Protein AF-A0A6S7JB99-F1 (afdb_monomer_lite)

pLDDT: mean 79.49, std 22.3, range [33.38, 98.56]

Foldseek 3Di:
DPDDPPDPDDALVNLLVLLLVLLLCLLPDDDDPVSVVSNVVSLVVSVVRLVPDPPNPACVSLLSSLLSLLSSQLSHDLQAQRDLVDAHDPVSLVSNVVSLVCCVPPPVVGDDLVSLLSSLSSQLSSLQNLLSDDDPVNDLVNSLVSLVSSLVSLVVSLVSCVVVVVVSNNNSSVNNNVCSVCSNPVVVPVVPDDPDDDDDDDPDDDDPDPDDDPVVVVVVVVVVVVVVPVPDPDDDDDDDDDDDDDDDDDDD

Secondary structure (DSSP, 8-state):
-PPP-------HHHHHHHHHHHHHHHTTS---HHHHHHHHHHHHHHHHHHHH-TT--STHHHHHHHHHHHHHHHT--TTS---TTS---HHHHHHHHHHHHHIIIIIGGGS-HHHHHHHHHHHHHHHHHHHH--STTS-HHHHHHHHHHHHHHHHHHHHHHHHTT-HHHHHHHHHHHHHGGGGGTGGGTTTS-----PPP--S----------HHHHHHHHHHHHHHHHHS---------------------

Organism: Paramuricea clavata (NCBI:txid317549)

Radius of gyration: 30.15 Å; chains: 1; bounding box: 99×52×71 Å

Structure (mmCIF, N/CA/C/O backbone):
data_AF-A0A6S7JB99-F1
#
_entry.id   AF-A0A6S7JB99-F1
#
loop_
_atom_site.group_PDB
_atom_site.id
_atom_site.type_symbol
_atom_site.label_atom_id
_atom_site.label_alt_id
_atom_site.label_comp_id
_atom_site.label_asym_id
_atom_site.label_entity_id
_atom_site.label_seq_id
_atom_site.pdbx_PDB_ins_code
_atom_site.Cartn_x
_atom_site.Cartn_y
_atom_site.Cartn_z
_atom_site.occupancy
_atom_site.B_iso_or_equiv
_atom_site.auth_seq_id
_atom_site.auth_comp_id
_atom_site.auth_asym_id
_atom_site.auth_atom_id
_atom_site.pdbx_PDB_model_num
ATOM 1 N N . LEU A 1 1 ? 39.807 -10.325 -22.083 1.00 41.50 1 LEU A N 1
ATOM 2 C CA . LEU A 1 1 ? 39.104 -9.073 -21.740 1.00 41.50 1 LEU A CA 1
ATOM 3 C C . LEU A 1 1 ? 38.606 -9.223 -20.316 1.00 41.50 1 LEU A C 1
ATOM 5 O O . LEU A 1 1 ? 37.887 -10.177 -20.061 1.00 41.50 1 LEU A O 1
ATOM 9 N N . LEU A 1 2 ? 39.054 -8.365 -19.403 1.00 39.84 2 LEU A N 1
ATOM 10 C CA . LEU A 1 2 ? 38.403 -8.214 -18.104 1.00 39.84 2 LEU A CA 1
ATOM 11 C C . LEU A 1 2 ? 37.219 -7.280 -18.339 1.00 39.84 2 LEU A C 1
ATOM 13 O O . LEU A 1 2 ? 37.425 -6.142 -18.762 1.00 39.84 2 LEU A O 1
ATOM 17 N N . GLU A 1 3 ? 36.000 -7.773 -18.143 1.00 44.44 3 GLU A N 1
ATOM 18 C CA . GLU A 1 3 ? 34.835 -6.896 -18.137 1.00 44.44 3 GLU A CA 1
ATOM 19 C C . GLU A 1 3 ? 34.951 -5.944 -16.948 1.00 44.44 3 GLU A C 1
ATOM 21 O O . GLU A 1 3 ? 35.201 -6.357 -15.814 1.00 44.44 3 GLU A O 1
ATOM 26 N N . SER A 1 4 ? 34.789 -4.652 -17.230 1.00 49.31 4 SER A N 1
ATOM 27 C CA . SER A 1 4 ? 34.558 -3.658 -16.193 1.00 49.31 4 SER A CA 1
ATOM 28 C C . SER A 1 4 ? 33.321 -4.086 -15.409 1.00 49.31 4 SER A C 1
ATOM 30 O O . SER A 1 4 ? 32.235 -4.173 -15.985 1.00 49.31 4 SER A O 1
ATOM 32 N N . VAL A 1 5 ? 33.473 -4.347 -14.109 1.00 43.28 5 VAL A N 1
ATOM 33 C CA . VAL A 1 5 ? 32.324 -4.464 -13.210 1.00 43.28 5 VAL A CA 1
ATOM 34 C C . VAL A 1 5 ? 31.711 -3.073 -13.127 1.00 43.28 5 VAL A C 1
ATOM 36 O O . VAL A 1 5 ? 32.174 -2.219 -12.370 1.00 43.28 5 VAL A O 1
ATOM 39 N N . VAL A 1 6 ? 30.705 -2.829 -13.968 1.00 45.56 6 VAL A N 1
ATOM 40 C CA . VAL A 1 6 ? 29.958 -1.573 -13.980 1.00 45.56 6 VAL A CA 1
ATOM 41 C C . VAL A 1 6 ? 29.347 -1.393 -12.595 1.00 45.56 6 VAL A C 1
ATOM 43 O O . VAL A 1 6 ? 28.559 -2.223 -12.140 1.00 45.56 6 VAL A O 1
ATOM 46 N N . VAL A 1 7 ? 29.753 -0.318 -11.917 1.00 45.12 7 VAL A N 1
ATOM 47 C CA . VAL A 1 7 ? 29.206 0.086 -10.618 1.00 45.12 7 VAL A CA 1
ATOM 48 C C . VAL A 1 7 ? 27.689 0.156 -10.745 1.00 45.12 7 VAL A C 1
ATOM 50 O O . VAL A 1 7 ? 27.203 0.829 -11.650 1.00 45.12 7 VAL A O 1
ATOM 53 N N . CYS A 1 8 ? 26.990 -0.561 -9.856 1.00 51.81 8 CYS A N 1
ATOM 54 C CA . CYS A 1 8 ? 25.539 -0.748 -9.795 1.00 51.81 8 CYS A CA 1
ATOM 55 C C . CYS A 1 8 ? 24.744 0.319 -10.560 1.00 51.81 8 CYS A C 1
ATOM 57 O O . CYS A 1 8 ? 24.480 1.392 -10.017 1.00 51.81 8 CYS A O 1
ATOM 59 N N . GLU A 1 9 ? 24.357 0.023 -11.806 1.00 65.69 9 GLU A N 1
ATOM 60 C CA . GLU A 1 9 ? 23.544 0.952 -12.588 1.00 65.69 9 GLU A CA 1
ATOM 61 C C . GLU A 1 9 ? 22.237 1.206 -11.827 1.00 65.69 9 GLU A C 1
ATOM 63 O O . GLU A 1 9 ? 21.528 0.272 -11.430 1.00 65.69 9 GLU A O 1
ATOM 68 N N . GLU A 1 10 ? 21.941 2.474 -11.549 1.00 77.88 10 GLU A N 1
ATOM 69 C CA . GLU A 1 10 ? 20.726 2.831 -10.831 1.00 77.88 10 GLU A CA 1
ATOM 70 C C . GLU A 1 10 ? 19.537 2.628 -11.779 1.00 77.88 10 GLU A C 1
ATOM 72 O O . GLU A 1 10 ? 19.448 3.218 -12.859 1.00 77.88 10 GLU A O 1
ATOM 77 N N . THR A 1 11 ? 18.634 1.727 -11.402 1.00 86.88 11 THR A N 1
ATOM 78 C CA . THR A 1 11 ? 17.541 1.254 -12.258 1.00 86.88 11 THR A CA 1
ATOM 79 C C . THR A 1 11 ? 16.217 1.391 -11.536 1.00 86.88 11 THR A C 1
ATOM 81 O O . THR A 1 11 ? 16.161 1.319 -10.311 1.00 86.88 11 THR A O 1
ATOM 84 N N . ALA A 1 12 ? 15.113 1.464 -12.284 1.00 88.44 12 ALA A N 1
ATOM 85 C CA . ALA A 1 12 ? 13.777 1.441 -11.690 1.00 88.44 12 ALA A CA 1
ATOM 86 C C . ALA A 1 12 ? 13.579 0.250 -10.730 1.00 88.44 12 ALA A C 1
ATOM 88 O O . ALA A 1 12 ? 12.896 0.375 -9.720 1.00 88.44 12 ALA A O 1
ATOM 89 N N . VAL A 1 13 ? 14.204 -0.900 -11.012 1.00 89.31 13 VAL A N 1
ATOM 90 C CA . VAL A 1 13 ? 14.139 -2.095 -10.158 1.00 89.31 13 VAL A CA 1
ATOM 91 C C . VAL A 1 13 ? 14.919 -1.915 -8.851 1.00 89.31 13 VAL A C 1
ATOM 93 O O . VAL A 1 13 ? 14.418 -2.320 -7.803 1.00 89.31 13 VAL A O 1
ATOM 96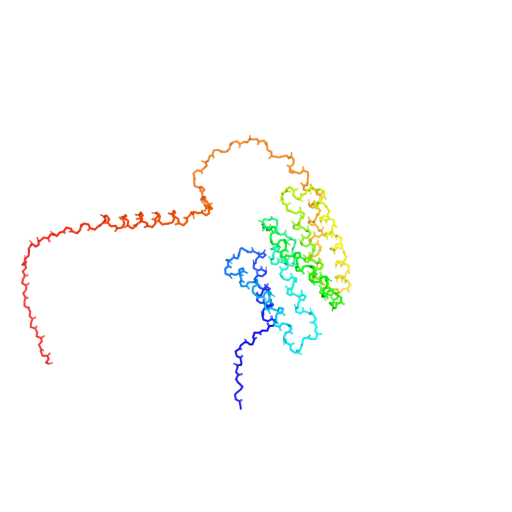 N N . ASN A 1 14 ? 16.101 -1.294 -8.888 1.00 89.88 14 ASN A N 1
ATOM 97 C CA . ASN A 1 14 ? 16.912 -1.018 -7.698 1.00 89.88 14 ASN A CA 1
ATOM 98 C C . ASN A 1 14 ? 16.226 0.016 -6.793 1.00 89.88 14 ASN A C 1
ATOM 100 O O . ASN A 1 14 ? 15.988 -0.275 -5.618 1.00 89.88 14 ASN A O 1
ATOM 104 N N . GLN A 1 15 ? 15.769 1.132 -7.373 1.00 92.38 15 GLN A N 1
ATOM 105 C CA . GLN A 1 15 ? 14.940 2.141 -6.703 1.00 92.38 15 GLN A CA 1
ATOM 106 C C . GLN A 1 15 ? 13.697 1.508 -6.041 1.00 92.38 15 GLN A C 1
ATOM 108 O O . GLN A 1 15 ? 13.465 1.682 -4.843 1.00 92.38 15 GLN A O 1
ATOM 113 N N . TYR A 1 16 ? 12.931 0.696 -6.787 1.00 93.06 16 TYR A N 1
ATOM 114 C CA . TYR A 1 16 ? 11.773 -0.043 -6.263 1.00 93.06 16 TYR A CA 1
ATOM 115 C C . TYR A 1 16 ? 12.141 -0.977 -5.098 1.00 93.06 16 TYR A C 1
ATOM 117 O O . TYR A 1 16 ? 11.423 -1.023 -4.098 1.00 93.06 16 TYR A O 1
ATOM 125 N N . ASN A 1 17 ? 13.220 -1.758 -5.224 1.00 93.38 17 ASN A N 1
ATOM 126 C CA . ASN A 1 17 ? 13.604 -2.741 -4.210 1.00 93.38 17 ASN A CA 1
ATOM 127 C C . ASN A 1 17 ? 13.958 -2.049 -2.888 1.00 93.38 17 ASN A C 1
ATOM 129 O O . ASN A 1 17 ? 13.535 -2.513 -1.829 1.00 93.38 17 ASN A O 1
ATOM 133 N N . TRP A 1 18 ? 14.667 -0.921 -2.952 1.00 94.19 18 TRP A N 1
ATOM 134 C CA . TRP A 1 18 ? 15.013 -0.123 -1.779 1.00 94.19 18 TRP A CA 1
ATOM 135 C C . TRP A 1 18 ? 13.773 0.505 -1.126 1.00 94.19 18 TRP A C 1
ATOM 137 O O . TRP A 1 18 ? 13.535 0.319 0.069 1.00 94.19 18 TRP A O 1
ATOM 147 N N . ALA A 1 19 ? 12.903 1.136 -1.922 1.00 94.88 19 ALA A N 1
ATOM 148 C CA . ALA A 1 19 ? 11.637 1.687 -1.435 1.00 94.88 19 ALA A CA 1
ATOM 149 C C . ALA A 1 19 ? 10.727 0.609 -0.806 1.00 94.88 19 ALA A C 1
ATOM 151 O O . ALA A 1 19 ? 10.047 0.849 0.192 1.00 94.88 19 ALA A O 1
ATOM 152 N N . ALA A 1 20 ? 10.742 -0.618 -1.340 1.00 94.88 20 ALA A N 1
ATOM 153 C CA . ALA A 1 20 ? 10.002 -1.749 -0.785 1.00 94.88 20 ALA A CA 1
ATOM 154 C C . ALA A 1 20 ? 10.547 -2.227 0.577 1.00 94.88 20 ALA A C 1
ATOM 156 O O . ALA A 1 20 ? 9.753 -2.672 1.409 1.00 94.88 20 ALA A O 1
ATOM 157 N N . LEU A 1 21 ? 11.860 -2.127 0.821 1.00 95.81 21 LEU A N 1
ATOM 158 C CA . LEU A 1 21 ? 12.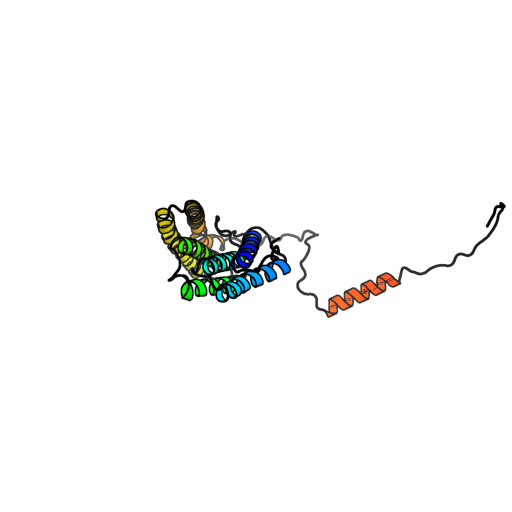463 -2.418 2.128 1.00 95.81 21 LEU A CA 1
ATOM 159 C C . LEU A 1 21 ? 12.059 -1.365 3.166 1.00 95.81 21 LEU A C 1
ATOM 161 O O . LEU A 1 21 ? 11.606 -1.728 4.252 1.00 95.81 21 LEU A O 1
ATOM 165 N N . LEU A 1 22 ? 12.140 -0.078 2.813 1.00 96.50 22 LEU A N 1
ATOM 166 C CA . LEU A 1 22 ? 11.720 1.023 3.688 1.00 96.50 22 LEU A CA 1
ATOM 167 C C . LEU A 1 22 ? 10.207 0.987 3.974 1.00 96.50 22 LEU A C 1
ATOM 169 O O . LEU A 1 22 ? 9.800 1.196 5.113 1.00 96.50 22 LEU A O 1
ATOM 173 N N . SER A 1 23 ? 9.382 0.608 2.990 1.00 96.19 23 SER A N 1
ATOM 174 C CA . SER A 1 23 ? 7.941 0.332 3.147 1.00 96.19 23 SER A CA 1
ATOM 175 C C . SER A 1 23 ? 7.656 -0.766 4.184 1.00 96.19 23 SER A C 1
ATOM 177 O O . SER A 1 23 ? 6.878 -0.552 5.114 1.00 96.19 23 SER A O 1
ATOM 179 N N . GLU A 1 24 ? 8.319 -1.927 4.095 1.00 94.75 24 GLU A N 1
ATOM 180 C CA . GLU A 1 24 ? 8.149 -3.000 5.092 1.00 94.75 24 GLU A CA 1
ATOM 181 C C . GLU A 1 24 ? 8.759 -2.651 6.461 1.00 94.75 24 GLU A C 1
ATOM 183 O O . GLU A 1 24 ? 8.282 -3.163 7.476 1.00 94.75 24 GLU A O 1
ATOM 188 N N . LYS A 1 25 ? 9.782 -1.783 6.519 1.00 95.06 25 LYS A N 1
ATOM 189 C CA . LYS A 1 25 ? 10.303 -1.251 7.787 1.00 95.06 25 LYS A CA 1
ATOM 190 C C . LYS A 1 25 ? 9.288 -0.302 8.433 1.00 95.06 25 LYS A C 1
ATOM 192 O O . LYS A 1 25 ? 8.942 -0.533 9.586 1.00 95.06 25 LYS A O 1
ATOM 197 N N . ALA A 1 26 ? 8.731 0.663 7.696 1.00 93.44 26 ALA A N 1
ATOM 198 C CA . ALA A 1 26 ? 7.698 1.593 8.178 1.00 93.44 26 ALA A CA 1
ATOM 199 C C . ALA A 1 26 ? 6.439 0.883 8.713 1.00 93.44 26 ALA A C 1
ATOM 201 O O . ALA A 1 26 ? 5.826 1.325 9.684 1.00 93.44 26 ALA A O 1
ATOM 202 N N . ALA A 1 27 ? 6.066 -0.252 8.113 1.00 93.19 27 ALA A N 1
ATOM 203 C CA . ALA A 1 27 ? 4.966 -1.089 8.593 1.00 93.19 27 ALA A CA 1
ATOM 204 C C . ALA A 1 27 ? 5.257 -1.795 9.938 1.00 93.19 27 ALA A C 1
ATOM 206 O O . ALA A 1 27 ? 4.335 -2.249 10.622 1.00 93.19 27 ALA A O 1
ATOM 207 N N . LYS A 1 28 ? 6.529 -1.909 10.341 1.00 92.19 28 LYS A N 1
ATOM 208 C CA . LYS A 1 28 ? 6.971 -2.659 11.530 1.00 92.19 28 LYS A CA 1
ATOM 209 C C . LYS A 1 28 ? 7.480 -1.761 12.652 1.00 92.19 28 LYS A C 1
ATOM 211 O O . LYS A 1 28 ? 7.124 -2.005 13.800 1.00 92.19 28 LYS A O 1
ATOM 216 N N . SER A 1 29 ? 8.247 -0.727 12.326 1.00 90.62 29 SER A N 1
ATOM 217 C CA . SER A 1 29 ? 8.871 0.212 13.260 1.00 90.62 29 SER A CA 1
ATOM 218 C C . SER A 1 29 ? 8.820 1.640 12.717 1.00 90.62 29 SER A C 1
ATOM 220 O O . SER A 1 29 ? 8.635 1.855 11.520 1.00 90.62 29 SER A O 1
ATOM 222 N N . SER A 1 30 ? 9.083 2.622 13.577 1.00 89.88 30 SER A N 1
ATOM 223 C CA . SER A 1 30 ? 9.356 3.992 13.136 1.00 89.88 30 SER A CA 1
ATOM 224 C C . SER A 1 30 ? 10.558 4.052 12.179 1.00 89.88 30 SER A C 1
ATOM 226 O O . SER A 1 30 ? 11.468 3.216 12.237 1.00 89.88 30 SER A O 1
ATOM 228 N N . LEU A 1 31 ? 10.550 5.060 11.307 1.00 92.62 31 LEU A N 1
ATOM 229 C CA . LEU A 1 31 ? 11.668 5.442 10.446 1.00 92.62 31 LEU A CA 1
ATOM 230 C C . LEU A 1 31 ? 12.249 6.772 10.915 1.00 92.62 31 LEU A C 1
ATOM 232 O O . LEU A 1 31 ? 11.495 7.664 11.308 1.00 92.62 31 LEU A O 1
ATOM 236 N N . THR A 1 32 ? 13.564 6.933 10.800 1.00 96.00 32 THR A N 1
ATOM 237 C CA . THR A 1 32 ? 14.198 8.255 10.941 1.00 96.00 32 THR A CA 1
ATOM 238 C C . THR A 1 32 ? 13.774 9.186 9.798 1.00 96.00 32 THR A C 1
ATOM 240 O O . THR A 1 32 ? 13.398 8.713 8.726 1.00 96.00 32 THR A O 1
ATOM 243 N N . SER A 1 33 ? 13.877 10.506 9.973 1.00 95.19 33 SER A N 1
ATOM 244 C CA . SER A 1 33 ? 13.541 11.471 8.910 1.00 95.19 33 SER A CA 1
ATOM 245 C C . SER A 1 33 ? 14.380 11.264 7.641 1.00 95.19 33 SER A C 1
ATOM 247 O O . SER A 1 33 ? 13.873 11.408 6.535 1.00 95.19 33 SER A O 1
ATOM 249 N N . ALA A 1 34 ? 15.644 10.843 7.782 1.00 96.75 34 ALA A N 1
ATOM 250 C CA . ALA A 1 34 ? 16.499 10.497 6.646 1.00 96.75 34 ALA A CA 1
ATOM 251 C C . ALA A 1 34 ? 15.966 9.285 5.858 1.00 96.75 34 ALA A C 1
ATOM 253 O O . ALA A 1 34 ? 15.956 9.307 4.632 1.00 96.75 34 ALA A O 1
ATOM 254 N N . GLU A 1 35 ? 15.470 8.253 6.549 1.00 97.25 35 GLU A N 1
ATOM 255 C CA . GLU A 1 35 ? 14.861 7.073 5.917 1.00 97.25 35 GLU A CA 1
ATOM 256 C C . GLU A 1 35 ? 13.492 7.368 5.291 1.00 97.25 35 GLU A C 1
ATOM 258 O O . GLU A 1 35 ? 13.119 6.719 4.316 1.00 97.25 35 GLU A O 1
ATOM 263 N N . GLN A 1 36 ? 12.740 8.332 5.831 1.00 95.31 36 GLN A N 1
ATOM 264 C CA . GLN A 1 36 ? 11.488 8.798 5.229 1.00 95.31 36 GLN A CA 1
ATOM 265 C C . GLN A 1 36 ? 11.772 9.541 3.916 1.00 95.31 36 GLN A C 1
ATOM 267 O O . GLN A 1 36 ? 11.230 9.166 2.878 1.00 95.31 36 GLN A O 1
ATOM 272 N N . ASN A 1 37 ? 12.699 10.505 3.942 1.00 96.38 37 ASN A N 1
ATOM 273 C CA . ASN A 1 37 ? 13.113 11.267 2.762 1.00 96.38 37 ASN A CA 1
ATOM 274 C C . ASN A 1 37 ? 13.718 10.366 1.670 1.00 96.38 37 ASN A C 1
ATOM 276 O O . ASN A 1 37 ? 13.420 10.545 0.491 1.00 96.38 37 ASN A O 1
ATOM 280 N N . ASP A 1 38 ? 14.544 9.380 2.047 1.00 96.94 38 ASP A N 1
ATOM 281 C CA . ASP A 1 38 ? 15.061 8.382 1.104 1.00 96.94 38 ASP A CA 1
ATOM 282 C C . ASP A 1 38 ? 13.907 7.548 0.526 1.00 96.94 38 ASP A C 1
ATOM 284 O O . ASP A 1 38 ? 13.793 7.452 -0.688 1.00 96.94 38 ASP A O 1
ATOM 288 N N . ALA A 1 39 ? 12.970 7.031 1.329 1.00 95.94 39 ALA A N 1
ATOM 289 C CA . ALA A 1 39 ? 11.829 6.275 0.797 1.00 95.94 39 ALA A CA 1
ATOM 290 C C . ALA A 1 39 ? 11.025 7.058 -0.259 1.00 95.94 39 ALA A C 1
ATOM 292 O O . ALA A 1 39 ? 10.751 6.518 -1.333 1.00 95.94 39 ALA A O 1
ATOM 293 N N . GLU A 1 40 ? 10.696 8.325 0.014 1.00 95.25 40 GLU A N 1
ATOM 294 C CA . GLU A 1 40 ? 9.997 9.208 -0.927 1.00 95.25 40 GLU A CA 1
ATOM 295 C C . GLU A 1 40 ? 10.816 9.427 -2.210 1.00 95.25 40 GLU A C 1
ATOM 297 O O . GLU A 1 40 ? 10.327 9.140 -3.309 1.00 95.25 40 GLU A O 1
ATOM 302 N N . PHE A 1 41 ? 12.098 9.793 -2.080 1.00 96.06 41 PHE A N 1
ATOM 303 C CA . PHE A 1 41 ? 13.029 9.925 -3.206 1.00 96.06 41 PHE A CA 1
ATOM 304 C C . PHE A 1 41 ? 13.083 8.651 -4.066 1.00 96.06 41 PHE A C 1
ATOM 306 O O . PHE A 1 41 ? 13.057 8.727 -5.297 1.00 96.06 41 PHE A O 1
ATOM 313 N N . ARG A 1 42 ? 13.122 7.464 -3.449 1.00 96.38 42 ARG A N 1
ATOM 314 C CA . ARG A 1 42 ? 13.183 6.169 -4.150 1.00 96.38 42 ARG A CA 1
ATOM 315 C C . ARG A 1 42 ? 11.881 5.837 -4.882 1.00 96.38 42 ARG A C 1
ATOM 317 O O . ARG A 1 42 ? 11.939 5.290 -5.987 1.00 96.38 42 ARG A O 1
ATOM 324 N N . PHE A 1 43 ? 10.715 6.183 -4.325 1.00 96.00 43 PHE A N 1
ATOM 325 C CA . PHE A 1 43 ? 9.433 6.019 -5.022 1.00 96.00 43 PHE A CA 1
ATOM 326 C C . PHE A 1 43 ? 9.358 6.887 -6.282 1.00 96.00 43 PHE A C 1
ATOM 328 O O . PHE A 1 43 ? 8.996 6.378 -7.346 1.00 96.00 43 PHE A O 1
ATOM 335 N N . GLU A 1 44 ? 9.746 8.159 -6.190 1.00 94.62 44 GLU A N 1
ATOM 336 C CA . GLU A 1 44 ? 9.751 9.083 -7.330 1.00 94.62 44 GLU A CA 1
ATOM 337 C C . GLU A 1 44 ? 10.775 8.670 -8.393 1.00 94.62 44 GLU A C 1
ATOM 339 O O . GLU A 1 44 ? 10.433 8.499 -9.569 1.00 94.62 44 GLU A O 1
ATOM 344 N N . ASN A 1 45 ? 12.020 8.413 -7.983 1.00 93.81 45 ASN A N 1
ATOM 345 C CA . ASN A 1 45 ? 13.084 8.029 -8.907 1.00 93.81 45 ASN A CA 1
ATOM 346 C C . ASN A 1 45 ? 12.794 6.699 -9.601 1.00 93.81 45 ASN A C 1
ATOM 348 O O . ASN A 1 45 ? 13.108 6.556 -10.780 1.00 93.81 45 ASN A O 1
ATOM 352 N N . CYS A 1 46 ? 12.125 5.744 -8.950 1.00 93.44 46 CYS A N 1
ATOM 353 C CA . CYS A 1 46 ? 11.690 4.532 -9.636 1.00 93.44 46 CYS A CA 1
ATOM 354 C C . CYS A 1 46 ? 10.841 4.836 -10.885 1.00 93.44 46 CYS A C 1
ATOM 356 O O . CYS A 1 46 ? 11.017 4.174 -11.910 1.00 93.44 46 CYS A O 1
ATOM 358 N N . LEU A 1 47 ? 9.930 5.812 -10.819 1.00 91.81 47 LEU A N 1
ATOM 359 C CA . LEU A 1 47 ? 9.088 6.198 -11.956 1.00 91.81 47 LEU A CA 1
ATOM 360 C C . LEU A 1 47 ? 9.897 6.964 -13.011 1.00 91.81 47 LEU A C 1
ATOM 362 O O . LEU A 1 47 ? 9.738 6.712 -14.205 1.00 91.81 47 LEU A O 1
ATOM 366 N N . LEU A 1 48 ? 10.808 7.843 -12.581 1.00 91.38 48 LEU A N 1
ATOM 367 C CA . LEU A 1 48 ? 11.710 8.568 -13.481 1.00 91.38 48 LEU A CA 1
ATOM 368 C C . LEU A 1 48 ? 12.616 7.610 -14.264 1.00 91.38 48 LEU A C 1
ATOM 370 O O . LEU A 1 48 ? 12.632 7.663 -15.492 1.00 91.38 48 LEU A O 1
ATOM 374 N N . HIS A 1 49 ? 13.318 6.693 -13.593 1.00 89.56 49 HIS A N 1
ATOM 375 C CA . HIS A 1 49 ? 14.135 5.677 -14.261 1.00 89.56 49 HIS A CA 1
ATOM 376 C C . HIS A 1 49 ? 13.279 4.779 -15.164 1.00 89.56 49 HIS A C 1
ATOM 378 O O . HIS A 1 49 ? 13.703 4.457 -16.272 1.00 89.56 49 HIS A O 1
ATOM 384 N N . TRP A 1 50 ? 12.059 4.419 -14.740 1.00 89.75 50 TRP A N 1
ATOM 385 C CA . TRP A 1 50 ? 11.166 3.592 -15.553 1.00 89.75 50 TRP A CA 1
ATOM 386 C C . TRP A 1 50 ? 10.803 4.262 -16.886 1.00 89.75 50 TRP A C 1
ATOM 388 O O . TRP A 1 50 ? 10.832 3.611 -17.928 1.00 89.75 50 TRP A O 1
ATOM 398 N N . ASN A 1 51 ? 10.515 5.563 -16.877 1.00 86.94 51 ASN A N 1
ATOM 399 C CA . ASN A 1 51 ? 10.121 6.292 -18.084 1.00 86.94 51 ASN A CA 1
ATOM 400 C C . ASN A 1 51 ? 11.278 6.507 -19.083 1.00 86.94 51 ASN A C 1
ATOM 402 O O . ASN A 1 51 ? 11.021 6.700 -20.269 1.00 86.94 51 ASN A O 1
ATOM 406 N N . HIS A 1 52 ? 12.537 6.466 -18.632 1.00 85.88 52 HIS A N 1
ATOM 407 C CA . HIS A 1 52 ? 13.720 6.690 -19.481 1.00 85.88 52 HIS A CA 1
ATOM 408 C C . HIS A 1 52 ? 14.418 5.398 -19.947 1.00 85.88 52 HIS A C 1
ATOM 410 O O . HIS A 1 52 ? 15.231 5.422 -20.875 1.00 85.88 52 HIS A O 1
ATOM 416 N N . GLN A 1 53 ? 14.118 4.258 -19.326 1.00 83.19 53 GLN A N 1
ATOM 417 C CA . GLN A 1 53 ? 14.690 2.957 -19.673 1.00 83.19 53 GLN A CA 1
ATOM 418 C C . GLN A 1 53 ? 14.047 2.369 -20.942 1.00 83.19 53 GLN A C 1
ATOM 420 O O . GLN A 1 53 ? 12.842 2.145 -21.015 1.00 83.19 53 GLN A O 1
ATOM 425 N N . LYS A 1 54 ? 14.876 2.055 -21.946 1.00 70.19 54 LYS A N 1
ATOM 426 C CA . LYS A 1 54 ? 14.437 1.645 -23.297 1.00 70.19 54 LYS A CA 1
ATOM 427 C C . LYS A 1 54 ? 13.836 0.232 -23.414 1.00 70.19 54 LYS A C 1
ATOM 429 O O . LYS A 1 54 ? 13.356 -0.107 -24.487 1.00 70.19 54 LYS A O 1
ATOM 434 N N . GLN A 1 55 ? 13.905 -0.593 -22.368 1.00 68.62 55 GLN A N 1
ATOM 435 C CA . GLN A 1 55 ? 13.538 -2.027 -22.380 1.00 68.62 55 GLN A CA 1
ATOM 436 C C . GLN A 1 55 ? 12.297 -2.327 -21.513 1.00 68.62 55 GLN A C 1
ATOM 438 O O . GLN A 1 55 ? 12.154 -3.405 -20.936 1.00 68.62 55 GLN A O 1
ATOM 443 N N . ASN A 1 56 ? 11.427 -1.331 -21.344 1.00 73.06 56 ASN A N 1
ATOM 444 C CA . ASN A 1 56 ? 10.382 -1.330 -20.327 1.00 73.06 56 ASN A CA 1
ATOM 445 C C . ASN A 1 56 ? 9.009 -1.730 -20.879 1.00 73.06 56 ASN A C 1
ATOM 447 O O . ASN A 1 56 ? 8.063 -0.947 -20.934 1.00 73.06 56 ASN A O 1
ATOM 451 N N . ASP A 1 57 ? 8.901 -3.010 -21.229 1.00 73.31 57 ASP A N 1
ATOM 452 C CA . ASP A 1 57 ? 7.773 -3.570 -21.985 1.00 73.31 57 ASP A CA 1
ATOM 453 C C . ASP A 1 57 ? 6.480 -3.775 -21.165 1.00 73.31 57 ASP A C 1
ATOM 455 O O . ASP A 1 57 ? 5.433 -4.105 -21.722 1.00 73.31 57 ASP A O 1
ATOM 459 N N . THR A 1 58 ? 6.516 -3.643 -19.830 1.00 83.31 58 THR A N 1
ATOM 460 C CA . THR A 1 58 ? 5.352 -3.942 -18.966 1.00 83.31 58 THR A CA 1
ATOM 461 C C . THR A 1 58 ? 5.247 -3.015 -17.759 1.00 83.31 58 THR A C 1
ATOM 463 O O . THR A 1 58 ? 6.202 -2.881 -17.005 1.00 83.31 58 THR A O 1
ATOM 466 N N . ASN A 1 59 ? 4.054 -2.499 -17.443 1.00 86.88 59 ASN A N 1
ATOM 467 C CA . ASN A 1 59 ? 3.805 -1.639 -16.267 1.00 86.88 59 ASN A CA 1
ATOM 468 C C . ASN A 1 59 ? 3.963 -2.332 -14.886 1.00 86.88 59 ASN A C 1
ATOM 470 O O . ASN A 1 59 ? 3.457 -1.859 -13.868 1.00 86.88 59 ASN A O 1
ATOM 474 N N . ARG A 1 60 ? 4.700 -3.447 -14.820 1.00 88.81 60 ARG A N 1
ATOM 475 C CA . ARG A 1 60 ? 5.013 -4.214 -13.612 1.00 88.81 60 ARG A CA 1
ATOM 476 C C . ARG A 1 60 ? 5.786 -3.403 -12.573 1.00 88.81 60 ARG A C 1
ATOM 478 O O . ARG A 1 60 ? 5.457 -3.521 -11.395 1.00 88.81 60 ARG A O 1
ATOM 485 N N . CYS A 1 61 ? 6.809 -2.635 -12.963 1.00 90.75 61 CYS A N 1
ATOM 486 C CA . CYS A 1 61 ? 7.574 -1.859 -11.980 1.00 90.75 61 CYS A CA 1
ATOM 487 C C . CYS A 1 61 ? 6.731 -0.707 -11.403 1.00 90.75 61 CYS A C 1
ATOM 489 O O . CYS A 1 61 ? 6.501 -0.734 -10.195 1.00 90.75 61 CYS A O 1
ATOM 491 N N . PRO A 1 62 ? 6.132 0.194 -12.218 1.00 92.88 62 PRO A N 1
ATOM 492 C CA . PRO A 1 62 ? 5.279 1.273 -11.711 1.00 92.88 62 PRO A CA 1
ATOM 493 C C . PRO A 1 62 ? 4.137 0.779 -10.817 1.00 92.88 62 PRO A C 1
ATOM 495 O O . PRO A 1 62 ? 3.915 1.348 -9.751 1.00 92.88 62 PRO A O 1
ATOM 498 N N . MET A 1 63 ? 3.466 -0.323 -11.187 1.00 95.12 63 MET A N 1
ATOM 499 C CA . MET A 1 63 ? 2.421 -0.926 -10.347 1.00 95.12 63 MET A CA 1
ATOM 500 C C . MET A 1 63 ? 2.952 -1.327 -8.969 1.00 95.12 63 MET A C 1
ATOM 502 O O . MET A 1 63 ? 2.354 -0.982 -7.954 1.00 95.12 63 MET A O 1
ATOM 506 N N . ARG A 1 64 ? 4.078 -2.050 -8.906 1.00 94.75 64 ARG A N 1
ATOM 507 C CA . ARG A 1 64 ? 4.650 -2.495 -7.624 1.00 94.75 64 ARG A CA 1
ATOM 508 C C . ARG A 1 64 ? 5.138 -1.316 -6.783 1.00 94.75 64 ARG A C 1
ATOM 510 O O . ARG A 1 64 ? 4.943 -1.337 -5.571 1.00 94.75 64 ARG A O 1
ATOM 517 N N . THR A 1 65 ? 5.725 -0.302 -7.411 1.00 96.25 65 THR A N 1
ATOM 518 C CA . THR A 1 65 ? 6.186 0.928 -6.757 1.00 96.25 65 THR A CA 1
ATOM 519 C C . THR A 1 65 ? 5.031 1.686 -6.129 1.00 96.25 65 THR A C 1
ATOM 521 O O . THR A 1 65 ? 5.101 1.996 -4.945 1.00 96.25 65 THR A O 1
ATOM 524 N N . GLN A 1 66 ? 3.929 1.897 -6.855 1.00 97.50 66 GLN A N 1
ATOM 525 C CA . GLN A 1 66 ? 2.774 2.604 -6.299 1.00 97.50 66 GLN A CA 1
ATOM 526 C C . GLN A 1 66 ? 2.074 1.811 -5.190 1.00 97.50 66 GLN A C 1
ATOM 528 O O . GLN A 1 66 ? 1.746 2.382 -4.156 1.00 97.50 66 GLN A O 1
ATOM 533 N N . ILE A 1 67 ? 1.942 0.486 -5.323 1.00 97.12 67 ILE A N 1
ATOM 534 C CA . ILE A 1 67 ? 1.442 -0.380 -4.236 1.00 97.12 67 ILE A CA 1
ATOM 535 C C . ILE A 1 67 ? 2.309 -0.238 -2.973 1.00 97.12 67 ILE A C 1
ATOM 537 O O . ILE A 1 67 ? 1.793 -0.187 -1.859 1.00 97.12 67 ILE A O 1
ATOM 541 N N . ARG A 1 68 ? 3.636 -0.139 -3.125 1.00 97.19 68 ARG A N 1
ATOM 542 C CA . ARG A 1 68 ? 4.553 0.072 -1.996 1.00 97.19 68 ARG A CA 1
ATOM 543 C C . ARG A 1 68 ? 4.505 1.487 -1.426 1.00 97.19 68 ARG A C 1
ATOM 545 O O . ARG A 1 68 ? 4.618 1.620 -0.210 1.00 97.19 68 ARG A O 1
ATOM 552 N N . ASN A 1 69 ? 4.275 2.492 -2.263 1.00 98.00 69 ASN A N 1
ATOM 553 C CA . ASN A 1 69 ? 4.083 3.884 -1.861 1.00 98.00 69 ASN A CA 1
ATOM 554 C C . ASN A 1 69 ? 2.798 4.057 -1.027 1.00 98.00 69 ASN A C 1
ATOM 556 O O . ASN A 1 69 ? 2.820 4.684 0.032 1.00 98.00 69 ASN A O 1
ATOM 560 N N . ILE A 1 70 ? 1.702 3.411 -1.447 1.00 98.38 70 ILE A N 1
ATOM 561 C CA . ILE A 1 70 ? 0.450 3.326 -0.680 1.00 98.38 70 ILE A CA 1
ATOM 562 C C . ILE A 1 70 ? 0.732 2.691 0.690 1.00 98.38 70 ILE A C 1
ATOM 564 O O . ILE A 1 70 ? 0.535 3.332 1.719 1.00 98.38 70 ILE A O 1
ATOM 568 N N . ASN A 1 71 ? 1.288 1.476 0.721 1.00 97.38 71 ASN A N 1
ATOM 569 C CA . ASN A 1 71 ? 1.560 0.756 1.971 1.00 97.38 71 ASN A CA 1
ATOM 570 C C . ASN A 1 71 ? 2.515 1.509 2.920 1.00 97.38 71 ASN A C 1
ATOM 572 O O . ASN A 1 71 ? 2.329 1.465 4.134 1.00 97.38 71 ASN A O 1
ATOM 576 N N . PHE A 1 72 ? 3.521 2.209 2.380 1.00 97.50 72 PHE A N 1
ATOM 577 C CA . PHE A 1 72 ? 4.444 3.051 3.151 1.00 97.50 72 PHE A CA 1
ATOM 578 C C . PHE A 1 72 ? 3.696 4.179 3.873 1.00 97.50 72 PHE A C 1
ATOM 580 O O . PHE A 1 72 ? 3.786 4.290 5.095 1.00 97.50 72 PHE A O 1
ATOM 587 N N . ASN A 1 73 ? 2.891 4.952 3.138 1.00 97.69 73 ASN A N 1
ATOM 588 C CA . ASN A 1 73 ? 2.130 6.071 3.695 1.00 97.69 73 ASN A CA 1
ATOM 589 C C . ASN A 1 73 ? 1.055 5.629 4.705 1.00 97.69 73 ASN A C 1
ATOM 591 O O . ASN A 1 73 ? 0.775 6.348 5.660 1.00 97.69 73 ASN A O 1
ATOM 595 N N . LEU A 1 74 ? 0.485 4.432 4.534 1.00 97.31 74 LEU A N 1
ATOM 596 C CA . LEU A 1 74 ? -0.508 3.850 5.448 1.00 97.31 74 LEU A CA 1
ATOM 597 C C . LEU A 1 74 ? 0.103 3.058 6.620 1.00 97.31 74 LEU A C 1
ATOM 599 O O . LEU A 1 74 ? -0.633 2.587 7.497 1.00 97.31 74 LEU A O 1
ATOM 603 N N . ARG A 1 75 ? 1.431 2.870 6.624 1.00 95.88 75 ARG A N 1
ATOM 604 C CA . ARG A 1 75 ? 2.173 1.997 7.551 1.00 95.88 75 ARG A CA 1
ATOM 605 C C . ARG A 1 75 ? 1.602 0.571 7.611 1.00 95.88 75 ARG A C 1
ATOM 607 O O . ARG A 1 75 ? 1.452 0.009 8.695 1.00 95.88 75 ARG A O 1
ATOM 614 N N . THR A 1 76 ? 1.257 -0.016 6.461 1.00 95.00 76 THR A N 1
ATOM 615 C CA . THR A 1 76 ? 0.674 -1.370 6.378 1.00 95.00 76 THR A CA 1
ATOM 616 C C . THR A 1 76 ? 1.626 -2.381 5.752 1.00 95.00 76 THR A C 1
ATOM 618 O O . THR A 1 76 ? 2.433 -2.065 4.877 1.00 95.00 76 THR A O 1
ATOM 621 N N . SER A 1 77 ? 1.530 -3.638 6.195 1.00 89.62 77 SER A N 1
ATOM 622 C CA . SER A 1 77 ? 2.206 -4.757 5.538 1.00 89.62 77 SER A CA 1
ATOM 623 C C . SER A 1 77 ? 1.208 -5.571 4.724 1.00 89.62 77 SER A C 1
ATOM 625 O O . SER A 1 77 ? 0.037 -5.736 5.064 1.00 89.62 77 SER A O 1
ATOM 627 N N . ARG A 1 78 ? 1.701 -6.134 3.624 1.00 83.31 78 ARG A N 1
ATOM 628 C CA . ARG A 1 78 ? 0.911 -6.869 2.632 1.00 83.31 78 ARG A CA 1
ATOM 629 C C . ARG A 1 78 ? 0.152 -8.068 3.218 1.00 83.31 78 ARG A C 1
ATOM 631 O O . ARG A 1 78 ? -0.905 -8.435 2.717 1.00 83.31 78 ARG A O 1
ATOM 638 N N . GLN A 1 79 ? 0.693 -8.700 4.256 1.00 84.88 79 GLN A N 1
ATOM 639 C CA . GLN A 1 79 ? 0.227 -10.000 4.757 1.00 84.88 79 GLN A CA 1
ATOM 640 C C . GLN A 1 79 ? -0.723 -9.925 5.963 1.00 84.88 79 GLN A C 1
ATOM 642 O O . GLN A 1 79 ? -1.250 -10.961 6.360 1.00 84.88 79 GLN A O 1
ATOM 647 N N . SER A 1 80 ? -0.953 -8.740 6.533 1.00 87.88 80 SER A N 1
ATOM 648 C CA . SER A 1 80 ? -1.761 -8.552 7.742 1.00 87.88 80 SER A CA 1
ATOM 649 C C . SER A 1 80 ? -2.718 -7.372 7.611 1.00 87.88 80 SER A C 1
ATOM 651 O O . SER A 1 80 ? -2.456 -6.443 6.849 1.00 87.88 80 SER A O 1
ATOM 653 N N . PHE A 1 81 ? -3.792 -7.386 8.398 1.00 93.06 81 PHE A N 1
ATOM 654 C CA . PHE A 1 81 ? -4.632 -6.219 8.654 1.00 93.06 81 PHE A CA 1
ATOM 655 C C . PHE A 1 81 ? -3.788 -5.015 9.144 1.00 93.06 81 PHE A C 1
ATOM 657 O O . PHE A 1 81 ? -2.742 -5.228 9.775 1.00 93.06 81 PHE A O 1
ATOM 664 N N . PRO A 1 82 ? -4.191 -3.765 8.840 1.00 94.69 82 PRO A N 1
ATOM 665 C CA . PRO A 1 82 ? -3.517 -2.561 9.322 1.00 94.69 82 PRO A CA 1
ATOM 666 C C . PRO A 1 82 ? -3.413 -2.507 10.851 1.00 94.69 82 PRO A C 1
ATOM 668 O O . PRO A 1 82 ? -4.398 -2.675 11.560 1.00 94.69 82 PRO A O 1
ATOM 671 N N . ASP A 1 83 ? -2.208 -2.243 11.354 1.00 91.88 83 ASP A N 1
ATOM 672 C CA . ASP A 1 83 ? -1.923 -2.154 12.788 1.00 91.88 83 ASP A CA 1
ATOM 673 C C . ASP A 1 83 ? -2.533 -0.872 13.379 1.00 91.88 83 ASP A C 1
ATOM 675 O O . ASP A 1 83 ? -2.090 0.238 13.065 1.00 91.88 83 ASP A O 1
ATOM 679 N N . GLU A 1 84 ? -3.563 -1.026 14.209 1.00 89.25 84 GLU A N 1
ATOM 680 C CA . GLU A 1 84 ? -4.309 0.064 14.857 1.00 89.25 84 GLU A CA 1
ATOM 681 C C . GLU A 1 84 ? -3.459 0.883 15.833 1.00 89.25 84 GLU A C 1
ATOM 683 O O . GLU A 1 84 ? -3.711 2.072 16.006 1.00 89.25 84 GLU A O 1
ATOM 688 N N . SER A 1 85 ? -2.395 0.300 16.399 1.00 88.81 85 SER A N 1
ATOM 689 C CA . SER A 1 85 ? -1.472 1.029 17.282 1.00 88.81 85 SER A CA 1
ATOM 690 C C . SER A 1 85 ? -0.586 2.037 16.537 1.00 88.81 85 SER A C 1
ATOM 692 O O . SER A 1 85 ? 0.063 2.877 17.160 1.00 88.81 85 SER A O 1
ATOM 694 N N . LYS A 1 86 ? -0.543 1.966 15.198 1.00 89.81 86 LYS A N 1
ATOM 695 C CA . LYS A 1 86 ? 0.290 2.827 14.354 1.00 89.81 86 LYS A CA 1
ATOM 696 C C . LYS A 1 86 ? -0.547 3.948 13.737 1.00 89.81 86 LYS A C 1
ATOM 698 O O . LYS A 1 86 ? -1.258 3.684 12.764 1.00 89.81 86 LYS A O 1
ATOM 703 N N . PRO A 1 87 ? -0.424 5.198 14.226 1.00 88.56 87 PRO A N 1
ATOM 704 C CA . PRO A 1 87 ? -1.147 6.322 13.652 1.00 88.56 87 PRO A CA 1
ATOM 705 C C . PRO A 1 87 ? -0.679 6.606 12.221 1.00 88.56 87 PRO A C 1
ATOM 707 O O . PRO A 1 87 ? 0.498 6.431 11.880 1.00 88.56 87 PRO A O 1
ATOM 710 N N . VAL A 1 88 ? -1.620 7.084 11.410 1.00 93.31 88 VAL A N 1
ATOM 711 C CA . VAL A 1 88 ? -1.423 7.576 10.042 1.00 93.31 88 VAL A CA 1
ATOM 712 C C . VAL A 1 88 ? -1.891 9.030 10.011 1.00 93.31 88 VAL A C 1
ATOM 714 O O . VAL A 1 88 ? -2.937 9.348 10.571 1.00 93.31 88 VAL A O 1
ATOM 717 N N . SER A 1 89 ? -1.115 9.921 9.393 1.00 94.31 89 SER A N 1
ATOM 718 C CA . SER A 1 89 ? -1.492 11.331 9.245 1.00 94.31 89 SER A CA 1
ATOM 719 C C . SER A 1 89 ? -2.446 11.537 8.065 1.00 94.31 89 SER A C 1
ATOM 721 O O . SER A 1 89 ? -2.432 10.772 7.096 1.00 94.31 89 SER A O 1
ATOM 723 N N . GLU A 1 90 ? -3.233 12.616 8.093 1.00 95.12 90 GLU A N 1
ATOM 724 C CA . GLU A 1 90 ? -4.057 13.021 6.942 1.00 95.12 90 GLU A CA 1
ATOM 725 C C . GLU A 1 90 ? -3.210 13.270 5.686 1.00 95.12 90 GLU A C 1
ATOM 727 O O . GLU A 1 90 ? -3.615 12.926 4.578 1.00 95.12 90 GLU A O 1
ATOM 732 N N . GLU A 1 91 ? -1.995 13.793 5.855 1.00 95.94 91 GLU A N 1
ATOM 733 C CA . GLU A 1 91 ? -1.028 13.968 4.771 1.00 95.94 91 GLU A CA 1
ATOM 734 C C . GLU A 1 91 ? -0.592 12.617 4.165 1.00 95.94 91 GLU A C 1
ATOM 736 O O . GLU A 1 91 ? -0.537 12.472 2.943 1.00 95.94 91 GLU A O 1
ATOM 741 N N . GLY A 1 92 ? -0.354 11.599 5.003 1.00 96.38 92 GLY A N 1
ATOM 742 C CA . GLY A 1 92 ? -0.087 10.229 4.558 1.00 96.38 92 GLY A CA 1
ATOM 743 C C . GLY A 1 92 ? -1.269 9.635 3.788 1.00 96.38 92 GLY A C 1
ATOM 744 O O . GLY A 1 92 ? -1.082 9.071 2.710 1.00 96.38 92 GLY A O 1
ATOM 745 N N . LEU A 1 93 ? -2.500 9.836 4.269 1.00 97.44 93 LEU A N 1
ATOM 746 C CA . LEU A 1 93 ? -3.705 9.458 3.522 1.00 97.44 93 LEU A CA 1
ATOM 747 C C . LEU A 1 93 ? -3.792 10.180 2.171 1.00 97.44 93 LEU A C 1
ATOM 749 O O . LEU A 1 93 ? -4.049 9.529 1.162 1.00 97.44 93 LEU A O 1
ATOM 753 N N . ALA A 1 94 ? -3.516 11.483 2.116 1.00 97.69 94 ALA A N 1
ATOM 754 C CA . ALA A 1 94 ? -3.531 12.251 0.872 1.00 97.69 94 ALA A CA 1
ATOM 755 C C . ALA A 1 94 ? -2.439 11.798 -0.120 1.00 97.69 94 ALA A C 1
ATOM 757 O O . ALA A 1 94 ? -2.684 11.752 -1.329 1.00 97.69 94 ALA A O 1
ATOM 758 N N . ARG A 1 95 ? -1.243 11.417 0.358 1.00 98.00 95 ARG A N 1
ATOM 759 C CA . ARG A 1 95 ? -0.194 10.793 -0.473 1.00 98.00 95 ARG A CA 1
ATOM 760 C C . ARG A 1 95 ? -0.623 9.418 -0.998 1.00 98.00 95 ARG A C 1
ATOM 762 O O . ARG A 1 95 ? -0.478 9.157 -2.194 1.00 98.00 95 ARG A O 1
ATOM 769 N N . ALA A 1 96 ? -1.202 8.569 -0.147 1.00 98.38 96 ALA A N 1
ATOM 770 C CA . ALA A 1 96 ? -1.733 7.266 -0.550 1.00 98.38 96 ALA A CA 1
ATOM 771 C C . ALA A 1 96 ? -2.868 7.398 -1.584 1.00 98.38 96 ALA A C 1
ATOM 773 O O . ALA A 1 96 ? -2.886 6.671 -2.575 1.00 98.38 96 ALA A O 1
ATOM 774 N N . GLU A 1 97 ? -3.769 8.367 -1.411 1.00 98.50 97 GLU A N 1
ATOM 775 C CA . GLU A 1 97 ? -4.862 8.652 -2.344 1.00 98.50 97 GLU A CA 1
ATOM 776 C C . GLU A 1 97 ? -4.351 9.084 -3.726 1.00 98.50 97 GLU A C 1
ATOM 778 O O . GLU A 1 97 ? -4.799 8.546 -4.738 1.00 98.50 97 GLU A O 1
ATOM 783 N N . LYS A 1 98 ? -3.351 9.974 -3.790 1.00 98.31 98 LYS A N 1
ATOM 784 C CA . LYS A 1 98 ? -2.695 10.354 -5.057 1.00 98.31 98 LYS A CA 1
ATOM 785 C C . LYS A 1 98 ? -2.079 9.143 -5.771 1.00 98.31 98 LYS A C 1
ATOM 787 O O . LYS A 1 98 ? -2.203 9.017 -6.990 1.00 98.31 98 LYS A O 1
ATOM 792 N N . ALA A 1 99 ? -1.448 8.232 -5.027 1.00 98.00 99 ALA A N 1
ATOM 793 C CA . ALA A 1 99 ? -0.892 6.996 -5.581 1.00 98.00 99 ALA A CA 1
ATOM 794 C C . ALA A 1 99 ? -1.986 6.035 -6.096 1.00 98.00 99 ALA A C 1
ATOM 796 O O . ALA A 1 99 ? -1.826 5.447 -7.168 1.00 98.00 99 ALA A O 1
ATOM 797 N N . ILE A 1 100 ? -3.117 5.924 -5.387 1.00 98.56 100 ILE A N 1
ATOM 798 C CA . ILE A 1 100 ? -4.306 5.166 -5.820 1.00 98.56 100 ILE A CA 1
ATOM 799 C C . ILE A 1 100 ? -4.859 5.740 -7.129 1.00 98.56 100 ILE A C 1
ATOM 801 O O . ILE A 1 100 ? -4.959 5.012 -8.117 1.00 98.56 100 ILE A O 1
ATOM 805 N N . GLN A 1 101 ? -5.122 7.049 -7.176 1.00 98.38 101 GLN A N 1
ATOM 806 C CA . GLN A 1 101 ? -5.636 7.742 -8.364 1.00 98.38 101 GLN A CA 1
ATOM 807 C C . GLN A 1 101 ? -4.717 7.547 -9.582 1.00 98.38 101 GLN A C 1
ATOM 809 O O . GLN A 1 101 ? -5.194 7.263 -10.682 1.00 98.38 101 GLN A O 1
ATOM 814 N N . TYR A 1 102 ? -3.393 7.617 -9.393 1.00 96.56 102 TYR A N 1
ATOM 815 C CA . TYR A 1 102 ? -2.422 7.356 -10.460 1.00 96.56 102 TYR A CA 1
ATOM 816 C C . TYR A 1 102 ? -2.515 5.917 -11.002 1.00 96.56 102 TYR A C 1
ATOM 818 O O . TYR A 1 102 ? -2.518 5.704 -12.219 1.00 96.56 102 TYR A O 1
ATOM 826 N N . VAL A 1 103 ? -2.622 4.914 -10.123 1.00 97.31 103 VAL A N 1
ATOM 827 C CA . VAL A 1 103 ? -2.790 3.511 -10.541 1.00 97.31 103 VAL A CA 1
ATOM 828 C C . VAL A 1 103 ? -4.090 3.325 -11.327 1.00 97.31 103 VAL A C 1
ATOM 830 O O . VAL A 1 103 ? -4.071 2.706 -12.395 1.00 97.31 103 VAL A O 1
ATOM 833 N N . GLU A 1 104 ? -5.198 3.886 -10.843 1.00 96.62 104 GLU A N 1
ATOM 834 C CA . GLU A 1 104 ? -6.519 3.759 -11.469 1.00 96.62 104 GLU A CA 1
ATOM 835 C C . GLU A 1 104 ? -6.597 4.438 -12.838 1.00 96.62 104 GLU A C 1
AT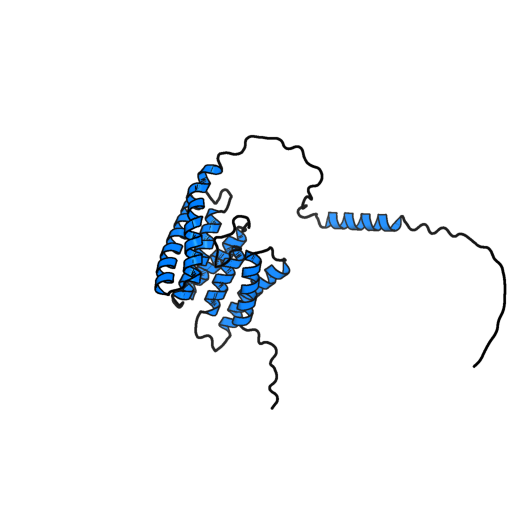OM 837 O O . GLU A 1 104 ? -7.116 3.852 -13.794 1.00 96.62 104 GLU A O 1
ATOM 842 N N . GLN A 1 105 ? -6.035 5.642 -12.958 1.00 95.88 105 GLN A N 1
ATOM 843 C CA . GLN A 1 105 ? -6.068 6.424 -14.189 1.00 95.88 105 GLN A CA 1
ATOM 844 C C . GLN A 1 105 ? -5.153 5.845 -15.281 1.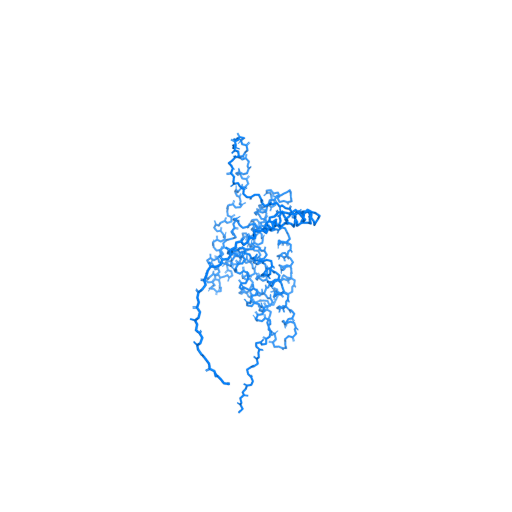00 95.88 105 GLN A C 1
ATOM 846 O O . GLN A 1 105 ? -5.576 5.740 -16.439 1.00 95.88 105 GLN A O 1
ATOM 851 N N . TYR A 1 106 ? -3.918 5.465 -14.927 1.00 93.69 106 TYR A N 1
ATOM 852 C CA . TYR A 1 106 ? -2.862 5.178 -15.907 1.00 93.69 106 TYR A CA 1
ATOM 853 C C . TYR A 1 106 ? -2.482 3.699 -16.018 1.00 93.69 106 TYR A C 1
ATOM 855 O O . TYR A 1 106 ? -2.176 3.234 -17.117 1.00 93.69 106 TYR A O 1
ATOM 863 N N . LEU A 1 107 ? -2.490 2.938 -14.918 1.00 93.69 107 LEU A N 1
ATOM 864 C CA . LEU A 1 107 ? -1.847 1.620 -14.890 1.00 93.69 107 LEU A CA 1
ATOM 865 C C . LEU A 1 107 ? -2.831 0.441 -14.950 1.00 93.69 107 LEU A C 1
ATOM 867 O O . LEU A 1 107 ? -2.551 -0.536 -15.654 1.00 93.69 107 LEU A O 1
ATOM 871 N N . LEU A 1 108 ? -3.992 0.520 -14.281 1.00 91.38 108 LEU A N 1
ATOM 872 C CA . LEU A 1 108 ? -4.924 -0.612 -14.129 1.00 91.38 108 LEU A CA 1
ATOM 873 C C . LEU A 1 108 ? -5.316 -1.277 -15.454 1.00 91.38 108 LEU A C 1
ATOM 875 O O . LEU A 1 108 ? -5.336 -2.505 -15.536 1.00 91.38 108 LEU A O 1
ATOM 879 N N . LYS A 1 109 ? -5.565 -0.485 -16.505 1.00 88.94 109 LYS A N 1
ATOM 880 C CA . LYS A 1 109 ? -5.984 -0.966 -17.839 1.00 88.94 109 LYS A CA 1
ATOM 881 C C . LYS A 1 109 ? -4.974 -1.905 -18.511 1.00 88.94 109 LYS A C 1
ATOM 883 O O . LYS A 1 109 ? -5.342 -2.646 -19.414 1.00 88.94 109 LYS A O 1
ATOM 888 N N . THR A 1 110 ? -3.713 -1.857 -18.085 1.00 88.25 110 THR A N 1
ATOM 889 C CA . THR A 1 110 ? -2.588 -2.610 -18.671 1.00 88.25 110 THR A CA 1
ATOM 890 C C . THR A 1 110 ? -1.950 -3.593 -17.685 1.00 88.25 110 THR A C 1
ATOM 892 O O . THR A 1 110 ? -1.010 -4.307 -18.032 1.00 88.25 110 THR A O 1
ATOM 895 N N . CYS A 1 111 ? -2.433 -3.635 -16.440 1.00 88.25 111 CYS A N 1
ATOM 896 C CA . CYS A 1 111 ? -1.868 -4.493 -15.409 1.00 88.25 111 CYS A CA 1
ATOM 897 C C . CYS A 1 111 ? -2.412 -5.929 -15.509 1.00 88.25 111 CYS A C 1
ATOM 899 O O . CYS A 1 111 ? -3.545 -6.172 -15.927 1.00 88.25 111 CYS A O 1
ATOM 901 N N . SER A 1 112 ? -1.615 -6.913 -15.089 1.00 92.44 112 SER A N 1
ATOM 902 C CA . SER A 1 112 ? -2.110 -8.286 -14.970 1.00 92.44 112 SER A CA 1
ATOM 903 C C . SER A 1 112 ? -3.030 -8.434 -13.754 1.00 92.44 112 SER A C 1
ATOM 905 O O . SER A 1 112 ? -2.819 -7.778 -12.732 1.00 92.44 112 SER A O 1
ATOM 907 N N . LYS A 1 113 ? -3.995 -9.370 -13.810 1.00 94.19 113 LYS A N 1
ATOM 908 C CA . LYS A 1 113 ? -4.916 -9.670 -12.689 1.00 94.19 113 LYS A CA 1
ATOM 909 C C . LYS A 1 113 ? -4.189 -9.855 -11.344 1.00 94.19 113 LYS A C 1
ATOM 911 O O . LYS A 1 113 ? -4.696 -9.437 -10.312 1.00 94.19 113 LYS A O 1
ATOM 916 N N . ARG A 1 114 ? -2.972 -10.417 -11.360 1.00 93.75 114 ARG A N 1
ATOM 917 C CA . ARG A 1 114 ? -2.118 -10.589 -10.171 1.00 93.75 114 ARG A CA 1
ATOM 918 C C . ARG A 1 114 ? -1.708 -9.260 -9.525 1.00 93.75 114 ARG A C 1
ATOM 920 O O . ARG A 1 114 ? -1.707 -9.171 -8.303 1.00 93.75 114 ARG A O 1
ATOM 927 N N . HIS A 1 115 ? -1.365 -8.248 -10.327 1.00 94.38 115 HIS A N 1
ATOM 928 C CA . HIS A 1 115 ? -1.050 -6.911 -9.816 1.00 94.38 115 HIS A CA 1
ATOM 929 C C . HIS A 1 115 ? -2.307 -6.173 -9.360 1.00 94.38 115 HIS A C 1
ATOM 931 O O . HIS A 1 115 ? -2.243 -5.475 -8.351 1.00 94.38 115 HIS A O 1
ATOM 937 N N . LYS A 1 116 ? -3.443 -6.383 -10.046 1.00 95.94 116 LYS A N 1
ATOM 938 C CA . LYS A 1 116 ? -4.739 -5.863 -9.603 1.00 95.94 116 LYS A CA 1
ATOM 939 C C . LYS A 1 116 ? -5.082 -6.355 -8.191 1.00 95.94 116 LYS A C 1
ATOM 941 O O . LYS A 1 116 ? -5.283 -5.520 -7.330 1.00 95.94 116 LYS A O 1
ATOM 946 N N . VAL A 1 117 ? -5.004 -7.662 -7.909 1.00 96.88 117 VAL A N 1
ATOM 947 C CA . VAL A 1 117 ? -5.234 -8.207 -6.549 1.00 96.88 117 VAL A CA 1
ATOM 948 C C . VAL A 1 117 ? -4.359 -7.519 -5.495 1.00 96.88 117 VAL A C 1
ATOM 950 O O . VAL A 1 117 ? -4.857 -7.102 -4.456 1.00 96.88 117 VAL A O 1
ATOM 953 N N . THR A 1 118 ? -3.058 -7.349 -5.754 1.00 96.12 118 THR A N 1
ATOM 954 C CA . THR A 1 118 ? -2.162 -6.676 -4.794 1.00 96.12 118 THR A CA 1
ATOM 955 C C . THR A 1 118 ? -2.425 -5.176 -4.646 1.00 96.12 118 THR A C 1
ATOM 957 O O . THR A 1 118 ? -2.105 -4.612 -3.603 1.00 96.12 118 THR A O 1
ATOM 960 N N . PHE A 1 119 ? -2.994 -4.532 -5.667 1.00 97.50 119 PHE A N 1
ATOM 961 C CA . PHE A 1 119 ? -3.453 -3.148 -5.599 1.00 97.50 119 PHE A CA 1
ATOM 962 C C . PHE A 1 119 ? -4.771 -3.028 -4.830 1.00 97.50 119 PHE A C 1
ATOM 964 O O . PHE A 1 119 ? -4.865 -2.190 -3.943 1.00 97.50 119 PHE A O 1
ATOM 971 N N . ASP A 1 120 ? -5.738 -3.903 -5.103 1.00 97.75 120 ASP A N 1
ATOM 972 C CA . ASP A 1 120 ? -7.026 -3.958 -4.411 1.00 97.75 120 ASP A CA 1
ATOM 973 C C . ASP A 1 120 ? -6.811 -4.165 -2.893 1.00 97.75 120 ASP A C 1
ATOM 975 O O . ASP A 1 120 ? -7.447 -3.492 -2.085 1.00 97.75 120 ASP A O 1
ATOM 979 N N . ILE A 1 121 ? -5.825 -4.981 -2.482 1.00 97.75 121 ILE A N 1
ATOM 980 C CA . ILE A 1 121 ? -5.392 -5.083 -1.072 1.00 97.75 121 ILE A CA 1
ATOM 981 C C . ILE A 1 121 ? -4.927 -3.721 -0.524 1.00 97.75 121 ILE A C 1
ATOM 983 O O . ILE A 1 121 ? -5.435 -3.274 0.503 1.00 97.75 121 ILE A O 1
ATOM 987 N N . ALA A 1 122 ? -4.000 -3.037 -1.200 1.00 97.94 122 ALA A N 1
ATOM 988 C CA . ALA A 1 122 ? -3.471 -1.745 -0.749 1.00 97.94 122 ALA A CA 1
ATOM 989 C C . ALA A 1 122 ? -4.540 -0.629 -0.733 1.00 97.94 122 ALA A C 1
ATOM 991 O O . ALA A 1 122 ? -4.555 0.214 0.163 1.00 97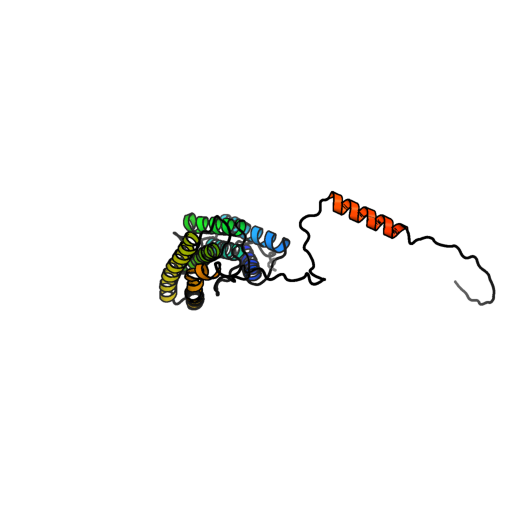.94 122 ALA A O 1
ATOM 992 N N . ARG A 1 123 ? -5.486 -0.648 -1.681 1.00 98.25 123 ARG A N 1
ATOM 993 C CA . ARG A 1 123 ? -6.650 0.250 -1.688 1.00 98.25 123 ARG A CA 1
ATOM 994 C C . ARG A 1 123 ? -7.615 -0.072 -0.541 1.00 98.25 123 ARG A C 1
ATOM 996 O O . ARG A 1 123 ? -8.120 0.849 0.093 1.00 98.25 123 ARG A O 1
ATOM 1003 N N . SER A 1 124 ? -7.837 -1.349 -0.222 1.00 98.25 124 SER A N 1
ATOM 1004 C CA . SER A 1 124 ? -8.646 -1.723 0.946 1.00 98.25 124 SER A CA 1
ATOM 1005 C C . SER A 1 124 ? -8.007 -1.265 2.261 1.00 98.25 124 SER A C 1
ATOM 1007 O O . SER A 1 124 ? -8.721 -0.782 3.134 1.00 98.25 124 SER A O 1
ATOM 1009 N N . ASP A 1 125 ? -6.672 -1.306 2.371 1.00 98.19 125 ASP A N 1
ATOM 1010 C CA . ASP A 1 125 ? -5.933 -0.768 3.520 1.00 98.19 125 ASP A CA 1
ATOM 1011 C C . ASP A 1 125 ? -6.139 0.749 3.672 1.00 98.19 125 ASP A C 1
ATOM 1013 O O . ASP A 1 125 ? -6.297 1.230 4.792 1.00 98.19 125 ASP A O 1
ATOM 1017 N N . TYR A 1 126 ? -6.196 1.508 2.569 1.00 98.44 126 TYR A N 1
ATOM 1018 C CA . TYR A 1 126 ? -6.509 2.946 2.593 1.00 98.44 126 TYR A CA 1
ATOM 1019 C C . TYR A 1 126 ? -7.919 3.206 3.146 1.00 98.44 126 TYR A C 1
ATOM 1021 O O . TYR A 1 126 ? -8.092 4.033 4.044 1.00 98.44 126 TYR A O 1
ATOM 1029 N N . CYS A 1 127 ? -8.917 2.454 2.677 1.00 97.75 127 CYS A N 1
ATOM 1030 C CA . CYS A 1 127 ? -10.287 2.535 3.182 1.00 97.75 127 CYS A CA 1
ATOM 1031 C C . CYS A 1 127 ? -10.380 2.103 4.666 1.00 97.75 127 CYS A C 1
ATOM 1033 O O . CYS A 1 127 ? -11.033 2.782 5.456 1.00 97.75 127 CYS A O 1
ATOM 1035 N N . ILE A 1 128 ? -9.666 1.050 5.088 1.00 97.12 128 ILE A N 1
ATOM 1036 C CA . ILE A 1 128 ? -9.559 0.647 6.505 1.00 97.12 128 ILE A CA 1
ATOM 1037 C C . ILE A 1 128 ? -8.957 1.779 7.348 1.00 97.12 128 ILE A C 1
ATOM 1039 O O . ILE A 1 128 ? -9.538 2.150 8.367 1.00 97.12 128 ILE A O 1
ATOM 1043 N N . ARG A 1 129 ? -7.846 2.389 6.910 1.00 96.56 129 ARG A N 1
ATOM 1044 C CA . ARG A 1 129 ? -7.241 3.526 7.621 1.00 96.56 129 ARG A CA 1
ATOM 1045 C C . ARG A 1 129 ? -8.206 4.704 7.737 1.00 96.56 129 ARG A C 1
ATOM 1047 O O . ARG A 1 129 ? -8.342 5.245 8.827 1.00 96.56 129 ARG A O 1
ATOM 1054 N N . LYS A 1 130 ? -8.950 5.058 6.681 1.00 95.88 130 LYS A N 1
ATOM 1055 C CA . LYS A 1 130 ? -9.987 6.107 6.762 1.00 95.88 130 LYS A CA 1
ATOM 1056 C C . LYS A 1 130 ? -11.153 5.760 7.696 1.00 95.88 130 LYS A C 1
ATOM 1058 O O . LYS A 1 130 ? -11.740 6.671 8.270 1.00 95.88 130 LYS A O 1
ATOM 1063 N N . ALA A 1 131 ? -11.484 4.481 7.877 1.00 94.88 131 ALA A N 1
ATOM 1064 C CA . ALA A 1 131 ? -12.463 4.050 8.878 1.00 94.88 131 ALA A CA 1
ATOM 1065 C C . ALA A 1 131 ? -11.929 4.148 10.324 1.00 94.88 131 ALA A C 1
ATOM 1067 O O . ALA A 1 131 ? -12.715 4.325 11.252 1.00 94.88 131 ALA A O 1
ATOM 1068 N N . GLN A 1 132 ? -10.605 4.075 10.506 1.00 92.94 132 GLN A N 1
ATOM 1069 C CA . GLN A 1 132 ? -9.906 4.220 11.791 1.00 92.94 132 GLN A CA 1
ATOM 1070 C C . GLN A 1 132 ? -9.568 5.685 12.153 1.00 92.94 132 GLN A C 1
ATOM 1072 O O . GLN A 1 132 ? -9.253 5.967 13.306 1.00 92.94 132 GLN A O 1
ATOM 1077 N N . MET A 1 133 ? -9.625 6.626 11.201 1.00 91.38 133 MET A N 1
ATOM 1078 C CA . MET A 1 133 ? -9.299 8.043 11.435 1.00 91.38 133 MET A CA 1
ATOM 1079 C C . MET A 1 133 ? -10.252 8.727 12.415 1.00 91.38 133 MET A C 1
ATOM 1081 O O . MET A 1 133 ? -11.464 8.553 12.340 1.00 91.38 133 MET A O 1
ATOM 1085 N N . ASN A 1 134 ? -9.714 9.600 13.264 1.00 86.25 134 ASN A N 1
ATOM 1086 C CA . ASN A 1 134 ? -10.496 10.421 14.187 1.00 86.25 134 ASN A CA 1
ATOM 1087 C C . ASN A 1 134 ? -10.515 11.892 13.752 1.00 86.25 134 ASN A C 1
ATOM 1089 O O . ASN A 1 134 ? -9.626 12.349 13.040 1.00 86.25 134 ASN A O 1
ATOM 1093 N N . GLY A 1 135 ? -11.539 12.628 14.189 1.00 83.56 135 GLY A N 1
ATOM 1094 C CA . GLY A 1 135 ? -11.751 14.038 13.851 1.00 83.56 135 GLY A CA 1
ATOM 1095 C C . GLY A 1 135 ? -13.133 14.305 13.250 1.00 83.56 135 GLY A C 1
ATOM 1096 O O . GLY A 1 135 ? -13.838 13.388 12.832 1.00 83.56 135 GLY A O 1
ATOM 1097 N N . SER A 1 136 ? -13.525 15.579 13.190 1.00 81.56 136 SER A N 1
ATOM 1098 C CA . SER A 1 136 ? -14.855 16.017 12.730 1.00 81.56 136 SER A CA 1
ATOM 1099 C C . SER A 1 136 ? -15.171 15.662 11.271 1.00 81.56 136 SER A C 1
ATOM 1101 O O . SER A 1 136 ? -16.341 15.560 10.910 1.00 81.56 136 SER A O 1
ATOM 1103 N N . LEU A 1 137 ? -14.144 15.439 10.444 1.00 87.12 137 LEU A N 1
ATOM 1104 C CA . LEU A 1 137 ? -14.280 15.012 9.049 1.00 87.12 137 LEU A CA 1
ATOM 1105 C C . LEU A 1 137 ? -14.654 13.524 8.899 1.00 87.12 137 LEU A C 1
ATOM 1107 O O . LEU A 1 137 ? -15.163 13.133 7.852 1.00 87.12 137 LEU A O 1
ATOM 1111 N N . TYR A 1 138 ? -14.433 12.696 9.927 1.00 89.56 138 TYR A N 1
ATOM 1112 C CA . TYR A 1 138 ? -14.612 11.240 9.885 1.00 89.56 138 TYR A CA 1
ATOM 1113 C C . TYR A 1 138 ? -15.796 10.806 10.758 1.00 89.56 138 TYR A C 1
ATOM 1115 O O . TYR A 1 138 ? -15.629 10.168 11.799 1.00 89.56 138 TYR A O 1
ATOM 1123 N N . THR A 1 139 ? -17.014 11.164 10.336 1.00 91.19 139 THR A N 1
ATOM 1124 C CA . THR A 1 139 ? -18.240 10.799 11.070 1.00 91.19 139 THR A CA 1
ATOM 1125 C C . THR A 1 139 ? -18.427 9.275 11.149 1.00 91.19 139 THR A C 1
ATOM 1127 O O . THR A 1 139 ? -17.938 8.555 10.271 1.00 91.19 139 THR A O 1
ATOM 1130 N N . PRO A 1 140 ? -19.169 8.744 12.142 1.00 90.88 140 PRO A N 1
ATOM 1131 C CA . PRO A 1 140 ? -19.436 7.307 12.255 1.00 90.88 140 PRO A CA 1
ATOM 1132 C C . PRO A 1 140 ? -20.050 6.689 10.987 1.00 90.88 140 PRO A C 1
ATOM 1134 O O . PRO A 1 140 ? -19.716 5.564 10.610 1.00 90.88 140 PRO A O 1
ATOM 1137 N N . GLU A 1 141 ? -20.911 7.428 10.285 1.00 91.19 141 GLU A N 1
ATOM 1138 C CA . GLU A 1 141 ? -21.509 7.017 9.012 1.00 91.19 141 GLU A CA 1
ATOM 1139 C C . GLU A 1 141 ? -20.451 6.899 7.915 1.00 91.19 141 GLU A C 1
ATOM 1141 O O . GLU A 1 141 ? -20.460 5.922 7.165 1.00 91.19 141 GLU A O 1
ATOM 1146 N N . LEU A 1 142 ? -19.531 7.865 7.834 1.00 93.56 142 LEU A N 1
ATOM 1147 C CA . LEU A 1 142 ? -18.466 7.883 6.837 1.00 93.56 142 LEU A CA 1
ATOM 1148 C C . LEU A 1 142 ? -17.407 6.806 7.127 1.00 93.56 142 LEU A C 1
ATOM 1150 O O . LEU A 1 142 ? -17.043 6.058 6.219 1.00 93.56 142 LEU A O 1
ATOM 1154 N N . LYS A 1 143 ? -17.005 6.627 8.396 1.00 93.62 143 LYS A N 1
ATOM 1155 C CA . LYS A 1 143 ? -16.172 5.493 8.845 1.00 93.62 143 LYS A CA 1
ATOM 1156 C C . LYS A 1 143 ? -16.779 4.158 8.393 1.00 93.62 143 LYS A C 1
ATOM 1158 O O . LYS A 1 143 ? -16.110 3.328 7.777 1.00 93.62 143 LYS A O 1
ATOM 1163 N N . LYS A 1 144 ? -18.088 3.983 8.613 1.00 93.88 144 LYS A N 1
ATOM 1164 C CA . LYS A 1 144 ? -18.842 2.788 8.205 1.00 93.88 144 LYS A CA 1
ATOM 1165 C C . LYS A 1 144 ? -18.949 2.624 6.685 1.00 93.88 144 LYS A C 1
ATOM 1167 O O . LYS A 1 144 ? -18.991 1.489 6.211 1.00 93.88 144 LYS A O 1
ATOM 1172 N N . GLN A 1 145 ? -19.001 3.711 5.913 1.00 95.31 145 GLN A N 1
ATOM 1173 C CA . GLN A 1 145 ? -18.942 3.653 4.447 1.00 95.31 145 GLN A CA 1
ATOM 1174 C C . GLN A 1 145 ? -17.573 3.160 3.965 1.00 95.31 145 GLN A C 1
ATOM 1176 O O . GLN A 1 145 ? -17.532 2.230 3.162 1.00 95.31 145 GLN A O 1
ATOM 1181 N N . TYR A 1 146 ? -16.471 3.685 4.509 1.00 96.75 146 TYR A N 1
ATOM 1182 C CA . TYR A 1 146 ? -15.126 3.224 4.151 1.00 96.75 146 TYR A CA 1
ATOM 1183 C C . TYR A 1 146 ? -14.883 1.753 4.526 1.00 96.75 146 TYR A C 1
ATOM 1185 O O . TYR A 1 146 ? -14.330 1.002 3.724 1.00 96.75 146 TYR A O 1
ATOM 1193 N N . ALA A 1 147 ? -15.374 1.294 5.683 1.00 96.25 147 ALA A N 1
ATOM 1194 C CA . ALA A 1 147 ? -15.323 -0.124 6.049 1.00 96.25 147 ALA A CA 1
ATOM 1195 C C . ALA A 1 147 ? -16.112 -1.017 5.061 1.00 96.25 147 ALA A C 1
ATOM 1197 O O . ALA A 1 147 ? -15.645 -2.089 4.682 1.00 96.25 147 ALA A O 1
ATOM 1198 N N . LYS A 1 148 ? -17.277 -0.564 4.566 1.00 96.69 148 LYS A N 1
ATOM 1199 C CA . LYS A 1 148 ? -18.032 -1.289 3.522 1.00 96.69 148 LYS A CA 1
ATOM 1200 C C . LYS A 1 148 ? -17.289 -1.321 2.188 1.00 96.69 148 LYS A C 1
ATOM 1202 O O . LYS A 1 148 ? -17.306 -2.345 1.512 1.00 96.69 148 LYS A O 1
ATOM 1207 N N . GLU A 1 149 ? -16.654 -0.217 1.803 1.00 97.88 149 GLU A N 1
ATOM 1208 C CA . GLU A 1 149 ? -15.869 -0.143 0.570 1.00 97.88 149 GLU A CA 1
ATOM 1209 C C . GLU A 1 149 ? -14.683 -1.116 0.617 1.00 97.88 149 GLU A C 1
ATOM 1211 O O . GLU A 1 149 ? -14.518 -1.928 -0.294 1.00 97.88 149 GLU A O 1
ATOM 1216 N N . ALA A 1 150 ? -13.918 -1.110 1.713 1.00 98.00 150 ALA A N 1
ATOM 1217 C CA . ALA A 1 150 ? -12.830 -2.058 1.939 1.00 98.00 150 ALA A CA 1
ATOM 1218 C C . ALA A 1 150 ? -13.306 -3.521 1.873 1.00 98.00 150 ALA A C 1
ATOM 1220 O O . ALA A 1 150 ? -12.651 -4.330 1.216 1.00 98.00 150 ALA A O 1
ATOM 1221 N N . TYR A 1 151 ? -14.452 -3.852 2.484 1.00 97.81 151 TYR A N 1
ATOM 1222 C CA . TYR A 1 151 ? -15.042 -5.196 2.427 1.00 97.81 151 TYR A CA 1
ATOM 1223 C C . TYR A 1 151 ? -15.308 -5.640 0.982 1.00 97.81 151 TYR A C 1
ATOM 1225 O O . TYR A 1 151 ? -14.817 -6.682 0.550 1.00 97.81 151 TYR A O 1
ATOM 1233 N N . LEU A 1 152 ? -16.014 -4.811 0.205 1.00 98.06 152 LEU A N 1
ATOM 1234 C CA . LEU A 1 152 ? -16.356 -5.109 -1.189 1.00 98.06 152 LEU A CA 1
ATOM 1235 C C . LEU A 1 152 ? -15.110 -5.243 -2.076 1.00 98.06 152 LEU A C 1
ATOM 1237 O O . LEU A 1 152 ? -15.061 -6.113 -2.946 1.00 98.06 152 LEU A O 1
ATOM 1241 N N . ILE A 1 153 ? -14.084 -4.414 -1.866 1.00 98.19 153 ILE A N 1
ATOM 1242 C CA . ILE A 1 153 ? -12.806 -4.534 -2.584 1.00 98.19 153 ILE A CA 1
ATOM 1243 C C . ILE A 1 153 ? -12.131 -5.873 -2.244 1.00 98.19 153 ILE A C 1
ATOM 1245 O O . ILE A 1 153 ? -11.687 -6.585 -3.148 1.00 98.19 153 ILE A O 1
ATOM 1249 N N . LEU A 1 154 ? -12.098 -6.249 -0.962 1.00 97.81 154 LEU A N 1
ATOM 1250 C CA . LEU A 1 154 ? -11.474 -7.486 -0.488 1.00 97.81 154 LEU A CA 1
ATOM 1251 C C . LEU A 1 154 ? -12.193 -8.752 -0.969 1.00 97.81 154 LEU A C 1
ATOM 1253 O O . LEU A 1 154 ? -11.514 -9.710 -1.332 1.00 97.81 154 LEU A O 1
ATOM 1257 N N . GLU A 1 155 ? -13.527 -8.773 -1.038 1.00 97.88 155 GLU A N 1
ATOM 1258 C CA . GLU A 1 155 ? -14.271 -9.910 -1.604 1.00 97.88 155 GLU A CA 1
ATOM 1259 C C . GLU A 1 155 ? -13.931 -10.143 -3.085 1.00 97.88 155 GLU A C 1
ATOM 1261 O O . GLU A 1 155 ? -13.559 -11.255 -3.474 1.00 97.88 155 GLU A O 1
ATOM 1266 N N . ASN A 1 156 ? -13.966 -9.082 -3.900 1.00 97.31 156 ASN A N 1
ATOM 1267 C CA . ASN A 1 156 ? -13.605 -9.139 -5.323 1.00 97.31 156 ASN A CA 1
ATOM 1268 C C . ASN A 1 156 ? -12.133 -9.558 -5.531 1.00 97.31 156 ASN A C 1
ATOM 1270 O O . ASN A 1 156 ? -11.801 -10.332 -6.442 1.00 97.31 156 ASN A O 1
ATOM 1274 N N . ALA A 1 157 ? -11.235 -9.073 -4.666 1.00 97.31 157 ALA A N 1
ATOM 1275 C CA . ALA A 1 157 ? -9.835 -9.476 -4.655 1.00 97.31 157 ALA A CA 1
ATOM 1276 C C . ALA A 1 157 ? -9.670 -10.954 -4.263 1.00 97.31 157 ALA A C 1
ATOM 1278 O O . ALA A 1 157 ? -8.850 -11.644 -4.871 1.00 97.31 157 ALA A O 1
ATOM 1279 N N . LEU A 1 158 ? -10.458 -11.465 -3.306 1.00 97.56 158 LEU A N 1
ATOM 1280 C CA . LEU A 1 158 ? -10.408 -12.858 -2.848 1.00 97.56 158 LEU A CA 1
ATOM 1281 C C . LEU A 1 158 ? -10.841 -13.840 -3.939 1.00 97.56 158 LEU A C 1
ATOM 1283 O O . LEU A 1 158 ? -10.183 -14.864 -4.128 1.00 97.56 158 LEU A O 1
ATOM 1287 N N . GLU A 1 159 ? -11.921 -13.543 -4.665 1.00 97.50 159 GLU A N 1
ATOM 1288 C CA . GLU A 1 159 ? -12.361 -14.360 -5.804 1.00 97.50 159 GLU A CA 1
ATOM 1289 C C . GLU A 1 159 ? -11.256 -14.440 -6.869 1.00 97.50 159 GLU A C 1
ATOM 1291 O O . GLU A 1 159 ? -10.866 -15.527 -7.311 1.00 97.50 159 GLU A O 1
ATOM 1296 N N . THR A 1 160 ? -10.677 -13.288 -7.218 1.00 96.88 160 THR A N 1
ATOM 1297 C CA . THR A 1 160 ? -9.588 -13.213 -8.197 1.00 96.88 160 THR A CA 1
ATOM 1298 C C . THR A 1 160 ? -8.325 -13.930 -7.700 1.00 96.88 160 THR A C 1
ATOM 1300 O O . THR A 1 160 ? -7.661 -14.607 -8.487 1.00 96.88 160 THR A O 1
ATOM 1303 N N . ALA A 1 161 ? -7.992 -13.830 -6.410 1.00 97.00 161 ALA A N 1
ATOM 1304 C CA . ALA A 1 161 ? -6.849 -14.512 -5.805 1.00 97.00 161 ALA A CA 1
ATOM 1305 C C . ALA A 1 161 ? -7.004 -16.040 -5.870 1.00 97.00 161 ALA A C 1
ATOM 1307 O O . ALA A 1 161 ? -6.105 -16.703 -6.387 1.00 97.00 161 ALA A O 1
ATOM 1308 N N . LYS A 1 162 ? -8.174 -16.571 -5.479 1.00 96.94 162 LYS A N 1
ATOM 1309 C CA . LYS A 1 162 ? -8.525 -18.002 -5.573 1.00 96.94 162 LYS A CA 1
ATOM 1310 C C . LYS A 1 162 ? -8.435 -18.529 -7.004 1.00 96.94 162 LYS A C 1
ATOM 1312 O O . LYS A 1 162 ? -7.813 -19.561 -7.248 1.00 96.94 162 LYS A O 1
ATOM 1317 N N . HIS A 1 163 ? -8.992 -17.802 -7.978 1.00 96.88 163 HIS A N 1
ATOM 1318 C CA . HIS A 1 163 ? -8.876 -18.163 -9.397 1.00 96.88 163 HIS A CA 1
ATOM 1319 C C . HIS A 1 163 ? -7.405 -18.223 -9.856 1.00 96.88 163 HIS A C 1
ATOM 1321 O O . HIS A 1 163 ? -7.042 -19.026 -10.717 1.00 96.88 163 HIS A O 1
ATOM 1327 N N . LEU A 1 164 ? -6.540 -17.362 -9.315 1.00 96.25 164 LEU A N 1
ATOM 1328 C CA . LEU A 1 164 ? -5.109 -17.328 -9.630 1.00 96.25 164 LEU A CA 1
ATOM 1329 C C . LEU A 1 164 ? -4.256 -18.273 -8.762 1.00 96.25 164 LEU A C 1
ATOM 1331 O O . LEU A 1 164 ? -3.046 -18.330 -8.994 1.00 96.25 164 LEU A O 1
ATOM 1335 N N . LYS A 1 165 ? -4.854 -18.994 -7.799 1.00 96.12 165 LYS A N 1
ATOM 1336 C CA . LYS A 1 165 ? -4.167 -19.798 -6.769 1.00 96.12 165 LYS A CA 1
ATOM 1337 C C . LYS A 1 165 ? -3.083 -18.992 -6.045 1.00 96.12 165 LYS A C 1
ATOM 1339 O O . LYS A 1 165 ? -1.919 -19.390 -5.978 1.00 96.12 165 LYS A O 1
ATOM 1344 N N . PHE A 1 166 ? -3.435 -17.793 -5.586 1.00 93.31 166 PHE A N 1
ATOM 1345 C CA . PHE A 1 166 ? -2.485 -16.848 -5.003 1.00 93.31 166 PHE A CA 1
ATOM 1346 C C . PHE A 1 166 ? -2.500 -16.932 -3.470 1.00 93.31 166 PHE A C 1
ATOM 1348 O O . PHE A 1 166 ? -2.774 -15.950 -2.786 1.00 93.31 166 PHE A O 1
ATOM 1355 N N . GLU A 1 167 ? -2.160 -18.111 -2.946 1.00 92.31 167 GLU A N 1
ATOM 1356 C CA . GLU A 1 167 ? -2.310 -18.525 -1.538 1.00 92.31 167 GLU A CA 1
ATOM 1357 C C . GLU A 1 167 ? -1.820 -17.490 -0.501 1.00 92.31 167 GLU A C 1
ATOM 1359 O O . GLU A 1 167 ? -2.484 -17.259 0.512 1.00 92.31 167 GLU A O 1
ATOM 1364 N N . SER A 1 168 ? -0.691 -16.812 -0.758 1.00 90.06 168 SER A N 1
ATOM 1365 C CA . SER A 1 168 ? -0.165 -15.767 0.140 1.00 90.06 168 SER A CA 1
ATOM 1366 C C . SER A 1 168 ? -1.077 -14.543 0.249 1.00 90.06 168 SER A C 1
ATOM 1368 O O . SER A 1 168 ? -1.125 -13.896 1.293 1.00 90.06 168 SER A O 1
ATOM 1370 N N . GLU A 1 169 ? -1.800 -14.201 -0.816 1.00 93.88 169 GLU A N 1
ATOM 1371 C CA . GLU A 1 169 ? -2.748 -13.087 -0.801 1.00 93.88 169 GLU A CA 1
ATOM 1372 C C . GLU A 1 169 ? -4.099 -13.533 -0.281 1.00 93.88 169 GLU A C 1
ATOM 1374 O O . GLU A 1 169 ? -4.718 -12.781 0.456 1.00 93.88 169 GLU A O 1
ATOM 1379 N N . GLU A 1 170 ? -4.529 -14.758 -0.588 1.00 94.81 170 GLU A N 1
ATOM 1380 C CA . GLU A 1 170 ? -5.762 -15.324 -0.035 1.00 94.81 170 GLU A CA 1
ATOM 1381 C C . GLU A 1 170 ? -5.743 -15.267 1.499 1.00 94.81 170 GLU A C 1
ATOM 1383 O O . GLU A 1 170 ? -6.683 -14.744 2.098 1.00 94.81 170 GLU A O 1
ATOM 1388 N N . LYS A 1 171 ? -4.630 -15.670 2.130 1.00 94.19 171 LYS A N 1
ATOM 1389 C CA . LYS A 1 171 ? -4.437 -15.544 3.584 1.00 94.19 171 LYS A CA 1
ATOM 1390 C C . LYS A 1 171 ? -4.467 -14.085 4.065 1.00 94.19 171 LYS A C 1
ATOM 1392 O O . LYS A 1 171 ? -5.123 -13.783 5.061 1.00 94.19 171 LYS A O 1
ATOM 1397 N N . GLY A 1 172 ? -3.772 -13.180 3.371 1.00 94.38 172 GLY A N 1
ATOM 1398 C CA . GLY A 1 172 ? -3.714 -11.755 3.727 1.00 94.38 172 GLY A CA 1
ATOM 1399 C C . GLY A 1 172 ? -5.044 -11.009 3.543 1.00 94.38 172 GLY A C 1
ATOM 1400 O O . GLY A 1 172 ? -5.326 -10.069 4.285 1.00 94.38 172 GLY A O 1
ATOM 1401 N N . ILE A 1 173 ? -5.871 -11.438 2.586 1.00 96.81 173 ILE A N 1
ATOM 1402 C CA . ILE A 1 173 ? -7.225 -10.930 2.334 1.00 96.81 173 ILE A CA 1
ATOM 1403 C C . ILE A 1 173 ? -8.200 -11.488 3.376 1.00 96.81 173 ILE A C 1
ATOM 1405 O O . ILE A 1 173 ? -8.952 -10.725 3.974 1.00 96.81 173 ILE A O 1
ATOM 1409 N N . GLN A 1 174 ? -8.151 -12.795 3.657 1.00 95.38 174 GLN A N 1
ATOM 1410 C CA . GLN A 1 174 ? -8.969 -13.425 4.700 1.00 95.38 174 GLN A CA 1
ATOM 1411 C C . GLN A 1 174 ? -8.711 -12.813 6.078 1.00 95.38 174 GLN A C 1
ATOM 1413 O O . GLN A 1 174 ? -9.662 -12.513 6.793 1.00 95.38 174 GLN A O 1
ATOM 1418 N N . ASN A 1 175 ? -7.446 -12.561 6.433 1.00 94.44 175 ASN A N 1
ATOM 1419 C CA . ASN A 1 175 ? -7.112 -11.884 7.684 1.00 94.44 175 ASN A CA 1
ATOM 1420 C C . ASN A 1 175 ? -7.730 -10.477 7.762 1.00 94.44 175 ASN A C 1
ATOM 1422 O O . ASN A 1 175 ? -8.207 -10.091 8.824 1.00 94.44 175 ASN A O 1
ATOM 1426 N N . ARG A 1 176 ? -7.788 -9.730 6.652 1.00 96.25 176 ARG A N 1
ATOM 1427 C CA . ARG A 1 176 ? -8.460 -8.423 6.625 1.00 96.25 176 ARG A CA 1
ATOM 1428 C C . ARG A 1 176 ? -9.975 -8.547 6.770 1.00 96.25 176 ARG A C 1
ATOM 1430 O O . ARG A 1 176 ? -10.545 -7.878 7.623 1.00 96.25 176 ARG A O 1
ATOM 1437 N N . LEU A 1 177 ? -10.604 -9.442 6.007 1.00 95.62 177 LEU A N 1
ATOM 1438 C CA . LEU A 1 177 ? -12.048 -9.704 6.073 1.00 95.62 177 LEU A CA 1
ATOM 1439 C C . LEU A 1 177 ? -12.514 -10.173 7.462 1.00 95.62 177 LEU A C 1
ATOM 1441 O O . LEU A 1 177 ? -13.627 -9.862 7.853 1.00 95.62 177 LEU A O 1
ATOM 1445 N N . GLN A 1 178 ? -11.673 -10.881 8.221 1.00 93.06 178 GLN A N 1
ATOM 1446 C CA . GLN A 1 178 ? -11.987 -11.294 9.597 1.00 93.06 178 GLN A CA 1
ATOM 1447 C C . GLN A 1 178 ? -11.931 -10.151 10.618 1.00 93.06 178 GLN A C 1
ATOM 1449 O O . GLN A 1 178 ? -12.607 -10.221 11.638 1.00 93.06 178 GLN A O 1
ATOM 1454 N N . ASN A 1 179 ? -11.101 -9.129 10.384 1.00 92.94 179 ASN A N 1
ATOM 1455 C CA . ASN A 1 179 ? -10.899 -8.031 11.336 1.00 92.94 179 ASN A CA 1
ATOM 1456 C C . ASN A 1 179 ? -11.736 -6.790 10.994 1.00 92.94 179 ASN A C 1
ATOM 1458 O O . ASN A 1 179 ? -12.039 -6.002 11.879 1.00 92.94 179 ASN A O 1
ATOM 1462 N N . ILE A 1 180 ? -12.173 -6.634 9.742 1.00 92.50 180 ILE A N 1
ATOM 1463 C CA . ILE A 1 180 ? -12.966 -5.478 9.298 1.00 92.50 180 ILE A CA 1
ATOM 1464 C C . ILE A 1 180 ? -14.329 -5.351 10.003 1.00 92.50 180 ILE A C 1
ATOM 1466 O O . ILE A 1 180 ? -14.870 -4.249 10.089 1.00 92.50 180 ILE A O 1
ATOM 1470 N N . ASP A 1 181 ? -14.853 -6.446 10.562 1.00 85.06 181 ASP A N 1
ATOM 1471 C CA . ASP A 1 181 ? -16.091 -6.445 11.347 1.00 85.06 181 ASP A CA 1
ATOM 1472 C C . ASP A 1 181 ? -15.987 -5.593 12.625 1.00 85.06 181 ASP A C 1
ATOM 1474 O O . ASP A 1 181 ? -16.994 -5.026 13.061 1.00 85.06 181 ASP A O 1
ATOM 1478 N N . SER A 1 182 ? -14.780 -5.402 13.185 1.00 85.38 182 SER A N 1
ATOM 1479 C CA . SER A 1 182 ? -14.572 -4.469 14.304 1.00 85.38 182 SER A CA 1
ATOM 1480 C C . SER A 1 182 ? -14.966 -3.040 13.909 1.00 85.38 182 SER A C 1
ATOM 1482 O O . SER A 1 182 ? -15.650 -2.349 14.664 1.00 85.38 182 SER A O 1
ATOM 1484 N N . LEU A 1 183 ? -14.650 -2.625 12.679 1.00 84.62 183 LEU A N 1
ATOM 1485 C CA . LEU A 1 183 ? -14.907 -1.279 12.157 1.00 84.62 183 LEU A CA 1
ATOM 1486 C C . LEU A 1 183 ? -16.406 -1.010 11.934 1.00 84.62 183 LEU A C 1
ATOM 1488 O O . LEU A 1 183 ? -16.839 0.142 11.933 1.00 84.62 183 LEU A O 1
ATOM 1492 N N . PHE A 1 184 ? -17.231 -2.055 11.789 1.00 80.62 184 PHE A N 1
ATOM 1493 C CA . PHE A 1 184 ? -18.693 -1.921 11.749 1.00 80.62 184 PHE A CA 1
ATOM 1494 C C . PHE A 1 184 ? -19.335 -1.758 13.136 1.00 80.62 184 PHE A C 1
ATOM 1496 O O . PHE A 1 184 ? -20.522 -1.405 13.217 1.00 80.62 184 PHE A O 1
ATOM 1503 N N . HIS A 1 185 ? -18.586 -2.022 14.211 1.00 71.38 185 HIS A N 1
ATOM 1504 C CA . HIS A 1 185 ? -19.089 -2.091 15.585 1.00 71.38 185 HIS A CA 1
ATOM 1505 C C . HIS A 1 185 ? -18.406 -1.125 16.567 1.00 71.38 185 HIS A C 1
ATOM 1507 O O . HIS A 1 185 ? -19.040 -0.755 17.556 1.00 71.38 185 HIS A O 1
ATOM 1513 N N . ALA A 1 186 ? -17.201 -0.633 16.257 1.00 60.44 186 ALA A N 1
ATOM 1514 C CA . ALA A 1 186 ? -16.430 0.319 17.063 1.00 60.44 186 ALA A CA 1
ATOM 1515 C C . ALA A 1 186 ? -17.214 1.588 17.461 1.00 60.44 186 ALA A C 1
ATOM 1517 O O . ALA A 1 186 ? -17.033 2.113 18.558 1.00 60.44 186 ALA A O 1
ATOM 1518 N N . SER A 1 187 ? -18.176 2.030 16.639 1.00 51.09 187 SER A N 1
ATOM 1519 C CA . SER A 1 187 ? -19.035 3.190 16.933 1.00 51.09 187 SER A CA 1
ATOM 1520 C C . SER A 1 187 ? -19.971 3.031 18.145 1.00 51.09 187 SER A C 1
ATOM 1522 O O . SER A 1 187 ? -20.719 3.957 18.464 1.00 51.09 187 SER A O 1
ATOM 1524 N N . LYS A 1 188 ? -19.972 1.874 18.821 1.00 45.09 188 LYS A N 1
ATOM 1525 C CA . LYS A 1 188 ? -20.724 1.657 20.067 1.00 45.09 188 LYS A CA 1
ATOM 1526 C C . LYS A 1 188 ? -19.927 1.943 21.340 1.00 45.09 188 LYS A C 1
ATOM 1528 O O . LYS A 1 188 ? -20.551 2.283 22.341 1.00 45.09 188 LYS A O 1
ATOM 1533 N N . GLU A 1 189 ? -18.601 1.814 21.326 1.00 45.00 189 GLU A N 1
ATOM 1534 C CA . GLU A 1 189 ? -17.789 1.860 22.556 1.00 45.00 189 GLU A CA 1
ATOM 1535 C C . GLU A 1 189 ? -17.272 3.271 22.887 1.00 45.00 189 GLU A C 1
ATOM 1537 O O . GLU A 1 189 ? -17.171 3.625 24.061 1.00 45.00 189 GLU A O 1
ATOM 1542 N N . GLU A 1 190 ? -17.085 4.136 21.880 1.00 47.25 190 GLU A N 1
ATOM 1543 C CA . GLU A 1 190 ? -16.664 5.541 22.063 1.00 47.25 190 GLU A CA 1
ATOM 1544 C C . GLU A 1 190 ? -17.664 6.392 22.887 1.00 47.25 190 GLU A C 1
ATOM 1546 O O . GLU A 1 190 ? -17.309 7.454 23.390 1.00 47.25 190 GLU A O 1
ATOM 1551 N N . ASN A 1 191 ? -18.899 5.918 23.103 1.00 38.09 191 ASN A N 1
ATOM 1552 C CA . ASN A 1 191 ? -19.915 6.603 23.915 1.00 38.09 191 ASN A CA 1
ATOM 1553 C C . ASN A 1 191 ? -19.859 6.280 25.426 1.00 38.09 191 ASN A C 1
ATOM 1555 O O . ASN A 1 191 ? -20.738 6.735 26.163 1.00 38.09 191 ASN A O 1
ATOM 1559 N N . HIS A 1 192 ? -18.905 5.470 25.910 1.00 36.12 192 HIS A N 1
ATOM 1560 C CA . HIS A 1 192 ? -18.940 4.919 27.278 1.00 36.12 192 HIS A CA 1
ATOM 1561 C C . HIS A 1 192 ? -17.610 4.951 28.067 1.00 36.12 192 HIS A C 1
ATOM 1563 O O . HIS A 1 192 ? -17.368 4.062 28.880 1.00 36.12 192 HIS A O 1
ATOM 1569 N N . CYS A 1 193 ? -16.778 6.001 27.944 1.00 33.38 193 CYS A N 1
ATOM 1570 C CA . CYS A 1 193 ? -15.795 6.301 29.006 1.00 33.38 193 CYS A CA 1
ATOM 1571 C C . CYS A 1 193 ? -15.288 7.759 29.078 1.00 33.38 193 CYS A C 1
ATOM 1573 O O . CYS A 1 193 ? -14.143 8.041 28.742 1.00 33.38 193 CYS A O 1
ATOM 1575 N N . HIS A 1 194 ? -16.089 8.664 29.648 1.00 36.88 194 HIS A N 1
ATOM 1576 C CA . HIS A 1 194 ? -15.569 9.846 30.358 1.00 36.88 194 HIS A CA 1
ATOM 1577 C C . HIS A 1 194 ? -16.310 10.037 31.690 1.00 36.88 194 HIS A C 1
ATOM 1579 O O . HIS A 1 194 ? -16.956 11.049 31.943 1.00 36.88 194 HIS A O 1
ATOM 1585 N N . SER A 1 195 ? -16.216 9.021 32.553 1.00 38.19 195 SER A N 1
ATOM 1586 C CA . SER A 1 195 ? -16.396 9.217 33.992 1.00 38.19 195 SER A CA 1
ATOM 1587 C C . SER A 1 195 ? -15.064 9.700 34.554 1.00 38.19 195 SER A C 1
ATOM 1589 O O . SER A 1 195 ? -14.062 8.985 34.466 1.00 38.19 195 SER A O 1
ATOM 1591 N N . GLU A 1 196 ? -15.037 10.923 35.078 1.00 46.66 196 GLU A N 1
ATOM 1592 C CA . GLU A 1 196 ? -13.847 11.505 35.688 1.00 46.66 196 GLU A CA 1
ATOM 1593 C C . GLU A 1 196 ? -13.329 10.602 36.813 1.00 46.66 196 GLU A C 1
ATOM 1595 O O . GLU A 1 196 ? -13.997 10.364 37.821 1.00 46.66 196 GLU A O 1
ATOM 1600 N N . ARG A 1 197 ? -12.089 10.133 36.674 1.00 34.94 197 ARG A N 1
ATOM 1601 C CA . ARG A 1 197 ? -11.337 9.594 37.803 1.00 34.94 197 ARG A CA 1
ATOM 1602 C C . ARG A 1 197 ? -9.971 10.244 37.814 1.00 34.94 197 ARG A C 1
ATOM 1604 O O . ARG A 1 197 ? -9.068 9.814 37.100 1.00 34.94 197 ARG A O 1
ATOM 1611 N N . ALA A 1 198 ? -9.867 11.309 38.607 1.00 39.97 198 ALA A N 1
ATOM 1612 C CA . ALA A 1 198 ? -8.632 12.043 38.821 1.00 39.97 198 ALA A CA 1
ATOM 1613 C C . ALA A 1 198 ? -7.484 11.067 39.119 1.00 39.97 198 ALA A C 1
ATOM 1615 O O . ALA A 1 198 ? -7.543 10.292 40.077 1.00 39.97 198 ALA A O 1
ATOM 1616 N N . ARG A 1 199 ? -6.455 11.095 38.271 1.00 38.09 199 ARG A N 1
ATOM 1617 C CA . ARG A 1 199 ? -5.151 10.507 38.563 1.00 38.09 199 ARG A CA 1
ATOM 1618 C C . ARG A 1 199 ? -4.241 11.643 38.996 1.00 38.09 199 ARG A C 1
ATOM 1620 O O . ARG A 1 199 ? -4.061 12.604 38.255 1.00 38.09 199 ARG A O 1
ATOM 1627 N N . GLU A 1 200 ? -3.704 11.530 40.202 1.00 34.78 200 GLU A N 1
ATOM 1628 C CA . GLU A 1 200 ? -2.639 12.412 40.670 1.00 34.78 200 GLU A CA 1
ATOM 1629 C C . GLU A 1 200 ? -1.399 12.237 39.773 1.00 34.78 200 GLU A C 1
ATOM 1631 O O . GLU A 1 200 ? -1.132 11.117 39.322 1.00 34.78 200 GLU A O 1
ATOM 1636 N N . PRO A 1 201 ? -0.639 13.308 39.486 1.00 34.44 201 PRO A N 1
ATOM 1637 C CA . PRO A 1 201 ? 0.503 13.227 38.587 1.00 34.44 201 PRO A CA 1
ATOM 1638 C C . PRO A 1 201 ? 1.655 12.454 39.238 1.00 34.44 201 PRO A C 1
ATOM 1640 O O . PRO A 1 201 ? 2.284 12.920 40.192 1.00 34.44 201 PRO A O 1
ATOM 1643 N N . SER A 1 202 ? 1.982 11.283 38.691 1.00 35.84 202 SER A N 1
ATOM 1644 C CA . SER A 1 202 ? 3.234 10.603 39.014 1.00 35.84 202 SER A CA 1
ATOM 1645 C C . SER A 1 202 ? 4.409 11.415 38.476 1.00 35.84 202 SER A C 1
ATOM 1647 O O . SER A 1 202 ? 4.490 11.679 37.277 1.00 35.84 202 SER A O 1
ATOM 1649 N N . ARG A 1 203 ? 5.348 11.784 39.353 1.00 44.06 203 ARG A N 1
ATOM 1650 C CA . ARG A 1 203 ? 6.640 12.344 38.933 1.00 44.06 203 ARG A CA 1
ATOM 1651 C C . ARG A 1 203 ? 7.326 11.390 37.946 1.00 44.06 203 ARG A C 1
ATOM 1653 O O . ARG A 1 203 ? 7.375 10.191 38.208 1.00 44.06 203 ARG A O 1
ATOM 1660 N N . ASN A 1 204 ? 7.927 11.971 36.905 1.00 45.31 204 ASN A N 1
ATOM 1661 C CA . ASN A 1 204 ? 8.708 11.329 35.836 1.00 45.31 204 ASN A CA 1
ATOM 1662 C C . ASN A 1 204 ? 7.899 10.822 34.624 1.00 45.31 204 ASN A C 1
ATOM 1664 O O . ASN A 1 204 ? 8.057 9.678 34.205 1.00 45.31 204 ASN A O 1
ATOM 1668 N N . GLU A 1 205 ? 7.127 11.708 33.992 1.00 35.81 205 GLU A N 1
ATOM 1669 C CA . GLU A 1 205 ? 6.868 11.615 32.548 1.00 35.81 205 GLU A CA 1
ATOM 1670 C C . GLU A 1 205 ? 7.802 12.587 31.813 1.00 35.81 205 GLU A C 1
ATOM 1672 O O . GLU A 1 205 ? 7.923 13.755 32.189 1.00 35.81 205 GLU A O 1
ATOM 1677 N N . ALA A 1 206 ? 8.503 12.095 30.789 1.00 35.44 206 ALA A N 1
ATOM 1678 C CA . ALA A 1 206 ? 9.325 12.927 29.919 1.00 35.44 206 ALA A CA 1
ATOM 1679 C C . ALA A 1 206 ? 8.411 13.616 28.900 1.00 35.44 206 ALA A C 1
ATOM 1681 O O . ALA A 1 206 ? 7.937 12.986 27.957 1.00 35.44 206 ALA A O 1
ATOM 1682 N N . VAL A 1 207 ? 8.140 14.902 29.119 1.00 37.09 207 VAL A N 1
ATOM 1683 C CA . VAL A 1 207 ? 7.341 15.721 28.204 1.00 37.09 207 VAL A CA 1
ATOM 1684 C C . VAL A 1 207 ? 8.164 16.004 26.948 1.00 37.09 207 VAL A C 1
ATOM 1686 O O . VAL A 1 207 ? 9.173 16.708 27.015 1.00 37.09 207 VAL A O 1
ATOM 1689 N N . GLU A 1 208 ? 7.725 15.486 25.800 1.00 33.56 208 GLU A N 1
ATOM 1690 C CA . GLU A 1 208 ? 8.188 15.972 24.499 1.00 33.56 208 GLU A CA 1
ATOM 1691 C C . GLU A 1 208 ? 7.692 17.415 24.329 1.00 33.56 208 GLU A C 1
ATOM 1693 O O . GLU A 1 208 ? 6.518 17.663 24.054 1.00 33.56 208 GLU A O 1
ATOM 1698 N N . HIS A 1 209 ? 8.581 18.383 24.560 1.00 37.91 209 HIS A N 1
ATOM 1699 C CA . HIS A 1 209 ? 8.279 19.788 24.321 1.00 37.91 209 HIS A CA 1
ATOM 1700 C C . HIS A 1 209 ? 8.331 20.084 22.822 1.00 37.91 209 HIS A C 1
ATOM 1702 O O . HIS A 1 209 ? 9.396 20.042 22.204 1.00 37.91 209 HIS A O 1
ATOM 1708 N N . ASP A 1 210 ? 7.165 20.405 22.266 1.00 40.41 210 ASP A N 1
ATOM 1709 C CA . ASP A 1 210 ? 7.024 20.909 20.904 1.00 40.41 210 ASP A CA 1
ATOM 1710 C C . ASP A 1 210 ? 7.770 22.250 20.733 1.00 40.41 210 ASP A C 1
ATOM 1712 O O . ASP A 1 210 ? 7.936 23.010 21.691 1.00 40.41 210 ASP A O 1
ATOM 1716 N N . ALA A 1 211 ? 8.248 22.489 19.512 1.00 44.00 211 ALA A N 1
ATOM 1717 C CA . ALA A 1 211 ? 9.252 23.471 19.088 1.00 44.00 211 ALA A CA 1
ATOM 1718 C C . ALA A 1 211 ? 9.544 24.656 20.044 1.00 44.00 211 ALA A C 1
ATOM 1720 O O . ALA A 1 211 ? 8.850 25.676 20.041 1.00 44.00 211 ALA A O 1
ATOM 1721 N N . SER A 1 212 ? 10.672 24.584 20.762 1.00 53.91 212 SER A N 1
ATOM 1722 C CA . SER A 1 212 ? 11.296 25.768 21.362 1.00 53.91 212 SER A CA 1
ATOM 1723 C C . SER A 1 212 ? 11.739 26.752 20.273 1.00 53.91 212 SER A C 1
ATOM 1725 O O . SER A 1 212 ? 12.265 26.358 19.227 1.00 53.91 212 SER A O 1
ATOM 1727 N N . SER A 1 213 ? 11.528 28.052 20.503 1.00 68.75 213 SER A N 1
ATOM 1728 C CA . SER A 1 213 ? 11.954 29.080 19.551 1.00 68.75 213 SER A CA 1
ATOM 1729 C C . SER A 1 213 ? 13.477 29.046 19.388 1.00 68.75 213 SER A C 1
ATOM 1731 O O . SER A 1 213 ? 14.211 28.747 20.334 1.00 68.75 213 SER A O 1
ATOM 1733 N N . MET A 1 214 ? 13.980 29.436 18.213 1.00 64.12 214 MET A N 1
ATOM 1734 C CA . MET A 1 214 ? 15.421 29.627 17.983 1.00 64.12 214 MET A CA 1
ATOM 1735 C C . MET A 1 214 ? 16.047 30.556 19.040 1.00 64.12 214 MET A C 1
ATOM 1737 O O . MET A 1 214 ? 17.200 30.391 19.426 1.00 64.12 214 MET A O 1
ATOM 1741 N N . GLU A 1 215 ? 15.257 31.497 19.554 1.00 68.31 215 GLU A N 1
ATOM 1742 C CA . GLU A 1 215 ? 15.642 32.433 20.607 1.00 68.31 215 GLU A CA 1
ATOM 1743 C C . GLU A 1 215 ? 15.793 31.773 21.993 1.00 68.31 215 GLU A C 1
ATOM 1745 O O . GLU A 1 215 ? 16.598 32.224 22.805 1.00 68.31 215 GLU A O 1
ATOM 1750 N N . ASP A 1 216 ? 15.089 30.671 22.258 1.00 66.62 216 ASP A N 1
ATOM 1751 C CA . ASP A 1 216 ? 15.200 29.913 23.510 1.00 66.62 216 ASP A CA 1
ATOM 1752 C C . ASP A 1 216 ? 16.385 28.936 23.473 1.00 66.62 216 ASP A C 1
ATOM 1754 O O . ASP A 1 216 ? 17.093 28.786 24.471 1.00 66.62 216 ASP A O 1
ATOM 1758 N N . LEU A 1 217 ? 16.685 28.365 22.299 1.00 66.50 217 LEU A N 1
ATOM 1759 C CA . LEU A 1 217 ? 17.940 27.642 22.053 1.00 66.50 217 LEU A CA 1
ATOM 1760 C C . LEU A 1 217 ? 19.164 28.554 22.231 1.00 66.50 217 LEU A C 1
ATOM 1762 O O . LEU A 1 217 ? 20.146 28.150 22.853 1.00 66.50 217 LEU A O 1
ATOM 1766 N N . LEU A 1 218 ? 19.100 29.799 21.744 1.00 72.56 218 LEU A N 1
ATOM 1767 C CA . LEU A 1 218 ? 20.172 30.780 21.939 1.00 72.56 218 LEU A CA 1
ATOM 1768 C C . LEU A 1 218 ? 20.347 31.163 23.417 1.00 72.56 218 LEU A C 1
ATOM 1770 O O . LEU A 1 218 ? 21.480 31.187 23.894 1.00 72.56 218 LEU A O 1
ATOM 1774 N N . LYS A 1 219 ? 19.262 31.386 24.173 1.00 72.81 219 LYS A N 1
ATOM 1775 C CA . LYS A 1 219 ? 19.342 31.619 25.632 1.00 72.81 219 LYS A CA 1
ATOM 1776 C C . LYS A 1 219 ? 19.944 30.423 26.374 1.00 72.81 219 LYS A C 1
ATOM 1778 O O . LYS A 1 219 ? 20.787 30.614 27.244 1.00 72.81 219 LYS A O 1
ATOM 1783 N N . SER A 1 220 ? 19.560 29.197 26.011 1.00 71.69 220 SER A N 1
ATOM 1784 C CA . SER A 1 220 ? 20.126 27.977 26.602 1.00 71.69 220 SER A CA 1
ATOM 1785 C C . SER A 1 220 ? 21.634 27.861 26.347 1.00 71.69 220 SER A C 1
ATOM 1787 O O . SER A 1 220 ? 22.383 27.594 27.285 1.00 71.69 220 SER A O 1
ATOM 1789 N N . LEU A 1 221 ? 22.095 28.137 25.121 1.00 72.25 221 LEU A N 1
ATOM 1790 C CA . LEU A 1 221 ? 23.524 28.142 24.784 1.00 72.25 221 LEU A CA 1
ATOM 1791 C C . LEU A 1 221 ? 24.311 29.225 25.534 1.00 72.25 221 LEU A C 1
ATOM 1793 O O . LEU A 1 221 ? 25.427 28.960 25.973 1.00 72.25 221 LEU A O 1
ATOM 1797 N N . VAL A 1 222 ? 23.739 30.422 25.712 1.00 74.62 222 VAL A N 1
ATOM 1798 C CA . VAL A 1 222 ? 24.370 31.498 26.497 1.00 74.62 222 VAL A CA 1
ATOM 1799 C C . VAL A 1 222 ? 24.506 31.103 27.969 1.00 74.62 222 VAL A C 1
ATOM 1801 O O . VAL A 1 222 ? 25.575 31.298 28.540 1.00 74.62 222 VAL A O 1
ATOM 1804 N N . ASN A 1 223 ? 23.479 30.490 28.566 1.00 72.00 223 ASN A N 1
ATOM 1805 C CA . ASN A 1 223 ? 23.531 30.051 29.963 1.00 72.00 223 ASN A CA 1
ATOM 1806 C C . ASN A 1 223 ? 24.605 28.971 30.183 1.00 72.00 223 ASN A C 1
ATOM 1808 O O . ASN A 1 223 ? 25.432 29.114 31.078 1.00 72.00 223 ASN A O 1
ATOM 1812 N N . VAL A 1 224 ? 24.676 27.955 29.313 1.00 72.50 224 VAL A N 1
ATOM 1813 C CA . VAL A 1 224 ? 25.720 26.910 29.380 1.00 72.50 224 VAL A CA 1
ATOM 1814 C C . VAL A 1 224 ? 27.126 27.501 29.185 1.00 72.50 224 VAL A C 1
ATOM 1816 O O . VAL A 1 224 ? 28.076 27.080 29.841 1.00 72.50 224 VAL A O 1
ATOM 1819 N N . ALA A 1 225 ? 27.279 28.510 28.321 1.00 65.56 225 ALA A N 1
ATOM 1820 C CA . ALA A 1 225 ? 28.552 29.209 28.132 1.00 65.56 225 ALA A CA 1
ATOM 1821 C C . ALA A 1 225 ? 28.954 30.105 29.323 1.00 65.56 225 ALA A C 1
ATOM 1823 O O . ALA A 1 225 ? 30.137 30.422 29.468 1.00 65.56 225 ALA A O 1
ATOM 1824 N N . MET A 1 226 ? 28.002 30.518 30.166 1.00 67.62 226 MET A N 1
ATOM 1825 C CA . MET A 1 226 ? 28.290 31.194 31.433 1.00 67.62 226 MET A CA 1
ATOM 1826 C C . MET A 1 226 ? 28.669 30.196 32.530 1.00 67.62 226 MET A C 1
ATOM 1828 O O . MET A 1 226 ? 29.705 30.380 33.159 1.00 67.62 226 MET A O 1
ATOM 1832 N N . GLU A 1 227 ? 27.913 29.105 32.691 1.00 63.34 227 GLU A N 1
ATOM 1833 C CA . GLU A 1 227 ? 28.206 28.045 33.673 1.00 63.34 227 GLU A CA 1
ATOM 1834 C C . GLU A 1 227 ? 29.614 27.448 33.474 1.00 63.34 227 GLU A C 1
ATOM 1836 O O . GLU A 1 227 ? 30.351 27.251 34.436 1.00 63.34 227 GLU A O 1
ATOM 1841 N N . LEU A 1 228 ? 30.050 27.257 32.223 1.00 59.91 228 LEU A N 1
ATOM 1842 C CA . LEU A 1 228 ? 31.397 26.758 31.901 1.00 59.91 228 LEU A CA 1
ATOM 1843 C C . LEU A 1 228 ? 32.543 27.765 32.144 1.00 59.91 228 LEU A C 1
ATOM 1845 O O . LEU A 1 228 ? 33.705 27.379 32.030 1.00 59.91 228 LEU A O 1
ATOM 1849 N N . ASN A 1 229 ? 32.251 29.033 32.456 1.00 54.75 229 ASN A N 1
ATOM 1850 C CA . ASN A 1 229 ? 33.261 30.062 32.739 1.00 54.75 229 ASN A CA 1
ATOM 1851 C C . ASN A 1 229 ? 33.418 30.384 34.237 1.00 54.75 229 ASN A C 1
ATOM 1853 O O . ASN A 1 229 ? 34.366 31.083 34.593 1.00 54.75 229 ASN A O 1
ATOM 1857 N N . GLU A 1 230 ? 32.543 29.888 35.119 1.00 54.09 230 GLU A N 1
ATOM 1858 C CA . GLU A 1 230 ? 32.649 30.140 36.569 1.00 54.09 230 GLU A CA 1
ATOM 1859 C C . GLU A 1 230 ? 33.601 29.158 37.291 1.00 54.09 230 GLU A C 1
ATOM 1861 O O . GLU A 1 230 ? 34.091 29.461 38.376 1.00 54.09 230 GLU A O 1
ATOM 1866 N N . ASP A 1 231 ? 33.960 28.032 36.661 1.00 50.88 231 ASP A N 1
ATOM 1867 C CA . ASP A 1 231 ? 34.728 26.932 37.279 1.00 50.88 231 ASP A CA 1
ATOM 1868 C C . ASP A 1 231 ? 36.268 27.003 37.101 1.00 50.88 231 ASP A C 1
ATOM 1870 O O . ASP A 1 231 ? 36.972 26.026 37.374 1.00 50.88 231 ASP A O 1
ATOM 1874 N N . HIS A 1 232 ? 36.841 28.125 36.636 1.00 44.62 232 HIS A N 1
ATOM 1875 C CA . HIS A 1 232 ? 38.295 28.272 36.386 1.00 44.62 232 HIS A CA 1
ATOM 1876 C C . HIS A 1 232 ? 38.964 29.477 37.092 1.00 44.62 232 HIS A C 1
ATOM 1878 O O . HIS A 1 232 ? 39.779 30.193 36.506 1.00 44.62 232 HIS A O 1
ATOM 1884 N N . GLU A 1 233 ? 38.739 29.643 38.402 1.00 40.50 233 GLU A N 1
ATOM 1885 C CA . GLU A 1 233 ? 39.710 30.351 39.259 1.00 40.50 233 GLU A CA 1
ATOM 1886 C C . GLU A 1 233 ? 40.943 29.467 39.538 1.00 40.50 233 GLU A C 1
ATOM 1888 O O . GLU A 1 233 ? 41.018 28.730 40.525 1.00 40.50 233 GLU A O 1
ATOM 1893 N N . ILE A 1 234 ? 41.960 29.568 38.677 1.00 41.16 234 ILE A N 1
ATOM 1894 C CA . ILE A 1 234 ? 43.275 28.962 38.926 1.00 41.16 234 ILE A CA 1
ATOM 1895 C C . ILE A 1 234 ? 43.987 29.752 40.035 1.00 41.16 234 ILE A C 1
ATOM 1897 O O . ILE A 1 234 ? 44.549 30.822 39.790 1.00 41.16 234 ILE A O 1
ATOM 1901 N N . LYS A 1 235 ? 44.010 29.211 41.258 1.00 39.94 235 LYS A N 1
ATOM 1902 C CA . LYS A 1 235 ? 44.865 29.723 42.342 1.00 39.94 235 LYS A CA 1
ATOM 1903 C C . LYS A 1 235 ? 46.325 29.306 42.118 1.00 39.94 235 LYS A C 1
ATOM 1905 O O . LYS A 1 235 ? 46.586 28.109 42.003 1.00 39.94 235 LYS A O 1
ATOM 1910 N N . PRO A 1 236 ? 47.287 30.245 42.103 1.00 37.69 236 PRO A N 1
ATOM 1911 C CA . PRO A 1 236 ? 48.703 29.909 42.058 1.00 37.69 236 PRO A CA 1
ATOM 1912 C C . PRO A 1 236 ? 49.222 29.630 43.474 1.00 37.69 236 PRO A C 1
ATOM 1914 O O . PRO A 1 236 ? 49.372 30.556 44.271 1.00 37.69 236 PRO A O 1
ATOM 1917 N N . GLU A 1 237 ? 49.540 28.373 43.787 1.00 40.31 237 GLU A N 1
ATOM 1918 C CA . GLU A 1 237 ? 50.365 28.053 44.958 1.00 40.31 237 GLU A CA 1
ATOM 1919 C C . GLU A 1 237 ? 51.839 27.936 44.562 1.00 40.31 237 GLU A C 1
ATOM 1921 O O . GLU A 1 237 ? 52.218 27.230 43.627 1.00 40.31 237 GLU A O 1
ATOM 1926 N N . ILE A 1 238 ? 52.663 28.694 45.281 1.00 39.25 238 ILE A N 1
ATOM 1927 C CA . ILE A 1 238 ? 54.103 28.819 45.085 1.00 39.25 238 ILE A CA 1
ATOM 1928 C C . ILE A 1 238 ? 54.800 27.861 46.061 1.00 39.25 238 ILE A C 1
ATOM 1930 O O . ILE A 1 238 ? 54.570 27.960 47.261 1.00 39.25 238 ILE A O 1
ATOM 1934 N N . GLU A 1 239 ? 55.617 26.959 45.504 1.00 42.03 239 GLU A N 1
ATOM 1935 C CA . GLU A 1 239 ? 56.911 26.414 45.982 1.00 42.03 239 GLU A CA 1
ATOM 1936 C C . GLU A 1 239 ? 57.306 26.497 47.485 1.00 42.03 239 GLU A C 1
ATOM 1938 O O . GLU A 1 239 ? 57.131 27.542 48.114 1.00 42.03 239 GLU A O 1
ATOM 1943 N N . PRO A 1 240 ? 58.014 25.475 48.047 1.00 45.56 240 PRO A N 1
ATOM 1944 C CA . PRO A 1 240 ? 59.427 25.296 47.647 1.00 45.56 240 PRO A CA 1
ATOM 1945 C C . PRO A 1 240 ? 60.112 23.902 47.760 1.00 45.56 240 PRO A C 1
ATOM 1947 O O . PRO A 1 240 ? 59.970 23.183 48.741 1.00 45.56 240 PRO A O 1
ATOM 1950 N N . SER A 1 241 ? 61.013 23.664 46.792 1.00 37.94 241 SER A N 1
ATOM 1951 C CA . SER A 1 241 ? 62.454 23.311 46.924 1.00 37.94 241 SER A CA 1
ATOM 1952 C C . SER A 1 241 ? 63.000 22.056 47.660 1.00 37.94 241 SER A C 1
ATOM 1954 O O . SER A 1 241 ? 62.635 21.739 48.786 1.00 37.94 241 SER A O 1
ATOM 1956 N N . ALA A 1 242 ? 64.071 21.518 47.038 1.00 40.25 242 ALA A N 1
ATOM 1957 C CA . ALA A 1 242 ? 65.142 20.619 47.523 1.00 40.25 242 ALA A CA 1
ATOM 1958 C C . ALA A 1 242 ? 64.768 19.143 47.817 1.00 40.25 242 ALA A C 1
ATOM 1960 O O . ALA A 1 242 ? 63.861 18.856 48.582 1.00 40.25 242 ALA A O 1
ATOM 1961 N N . ASP A 1 243 ? 65.460 18.129 47.274 1.00 41.06 243 ASP A N 1
ATOM 1962 C CA . ASP A 1 243 ? 66.926 18.008 47.173 1.00 41.06 243 ASP A CA 1
ATOM 1963 C C . ASP A 1 243 ? 67.360 16.908 46.153 1.00 41.06 243 ASP A C 1
ATOM 1965 O O . ASP A 1 243 ? 66.729 15.859 46.117 1.00 41.06 243 ASP A O 1
ATOM 1969 N N . ARG A 1 244 ? 68.483 17.124 45.424 1.00 39.00 244 ARG A N 1
ATOM 1970 C CA . ARG A 1 244 ? 69.605 16.165 45.127 1.00 39.00 244 ARG A CA 1
ATOM 1971 C C . ARG A 1 244 ? 69.340 14.773 44.457 1.00 39.00 244 ARG A C 1
ATOM 1973 O O . ARG A 1 244 ? 68.379 14.100 44.775 1.00 39.00 244 ARG A O 1
ATOM 1980 N N . VAL A 1 245 ? 70.206 14.168 43.611 1.00 40.25 245 VAL A N 1
ATOM 1981 C CA . VAL A 1 245 ? 71.535 14.508 43.026 1.00 40.25 245 VAL A CA 1
ATOM 1982 C C . VAL A 1 245 ? 71.926 13.501 41.900 1.00 40.25 245 VAL A C 1
ATOM 1984 O O . VAL A 1 245 ? 71.557 12.339 41.996 1.00 40.25 245 VAL A O 1
ATOM 1987 N N . MET A 1 246 ? 72.706 13.957 40.899 1.00 41.84 246 MET A N 1
ATOM 1988 C CA . MET A 1 246 ? 73.684 13.258 40.002 1.00 41.84 246 MET A CA 1
ATOM 1989 C C . MET A 1 246 ? 73.393 11.885 39.339 1.00 41.84 246 MET A C 1
ATOM 1991 O O . MET A 1 246 ? 73.258 10.877 40.023 1.00 41.84 246 MET A O 1
ATOM 1995 N N . HIS A 1 247 ? 73.491 11.828 37.998 1.00 43.53 247 HIS A N 1
ATOM 1996 C CA . HIS A 1 247 ? 74.594 11.256 37.162 1.00 43.53 247 HIS A CA 1
ATOM 1997 C C . HIS A 1 247 ? 74.211 11.475 35.659 1.00 43.53 247 HIS A C 1
ATOM 1999 O O . HIS A 1 247 ? 73.022 11.526 35.356 1.00 43.53 247 HIS A O 1
ATOM 2005 N N . GLU A 1 248 ? 75.078 11.903 34.718 1.00 41.72 248 GLU A N 1
ATOM 2006 C CA . GLU A 1 248 ? 76.136 11.142 33.983 1.00 41.72 248 GLU A CA 1
ATOM 2007 C C . GLU A 1 248 ? 75.589 9.847 33.326 1.00 41.72 248 GLU A C 1
ATOM 2009 O O . GLU A 1 248 ? 74.900 9.098 34.005 1.00 41.72 248 GLU A O 1
ATOM 2014 N N . GLU A 1 249 ? 75.784 9.454 32.054 1.00 42.00 249 GLU A N 1
ATOM 2015 C CA . GLU A 1 249 ? 76.505 9.912 30.831 1.00 42.00 249 GLU A CA 1
ATOM 2016 C C . GLU A 1 249 ? 75.618 9.590 2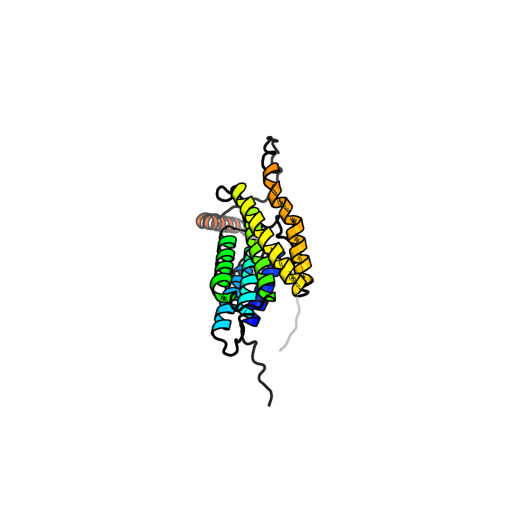9.579 1.00 42.00 249 GLU A C 1
ATOM 2018 O O . GLU A 1 249 ? 74.562 8.981 29.740 1.00 42.00 249 GLU A O 1
ATOM 2023 N N . GLY A 1 250 ? 75.913 9.899 28.301 1.00 35.03 250 GLY A N 1
ATOM 2024 C CA . GLY A 1 250 ? 77.021 10.621 27.640 1.00 35.03 250 GLY A CA 1
ATOM 2025 C C . GLY A 1 250 ? 77.264 10.124 26.185 1.00 35.03 250 GLY A C 1
ATOM 2026 O O . GLY A 1 250 ? 77.282 8.920 25.947 1.00 35.03 250 GLY A O 1
ATOM 2027 N N . GLY A 1 251 ? 77.468 11.037 25.216 1.00 36.97 251 GLY A N 1
ATOM 2028 C CA . GLY A 1 251 ? 77.790 10.743 23.794 1.00 36.97 251 GLY A CA 1
ATOM 2029 C C . GLY A 1 251 ? 76.584 10.503 22.853 1.00 36.97 251 GLY A C 1
ATOM 2030 O O . GLY A 1 251 ? 75.564 9.973 23.280 1.00 36.97 251 GLY A O 1
ATOM 2031 N N . ALA A 1 252 ? 76.630 10.860 21.561 1.00 43.72 252 ALA A N 1
ATOM 2032 C CA . ALA A 1 252 ? 77.655 11.572 20.777 1.00 43.72 252 ALA A CA 1
ATOM 2033 C C . ALA A 1 252 ? 77.009 12.312 19.584 1.00 43.72 252 ALA A C 1
ATOM 2035 O O . ALA A 1 252 ? 75.915 11.877 19.159 1.00 43.72 252 ALA A O 1
#

Sequence (252 aa):
LLESVVVCEETAVNQYNWAALLSEKAAKSSLTSAEQNDAEFRFENCLLHWNHQKQNDTNRCPMRTQIRNINFNLRTSRQSFPDESKPVSEEGLARAEKAIQYVEQYLLKTCSKRHKVTFDIARSDYCIRKAQMNGSLYTPELKKQYAKEAYLILENALETAKHLKFESEEKGIQNRLQNIDSLFHASKEENHCHSERAREPSRNEAVEHDASSMEDLLKSLVNVAMELNEDHEIKPEIEPSADRVMHEEGGA